Protein AF-Q6YXS6-F1 (afdb_monomer)

Radius of gyration: 49.91 Å; Cα contacts (8 Å, |Δi|>4): 66; chains: 1; bounding box: 106×53×134 Å

Foldseek 3Di:
DDDDDDDDDPDDDDDDDDDDPPPPDDPDPPPPPPPPPDDDPDPVVVVVVVVVVVVVVVVVVVVVVVVVVVVVVVVVVVVVVVVVVCVVCVVVVVVVVVVVVVVVVVVVVVVVVVVVVVVVVVVVVVVVVVVVVLVVDPVNVVVVVVVVVPDDDDDDDPPPDDDDDDDDDDDDDDDPDDFAAAPPPSPDGDDDDPQNRHHPVVVVVDQAHPVPRHGDPDTDDDDDD

Structure (mmCIF, N/CA/C/O backbone):
data_AF-Q6YXS6-F1
#
_entry.id   AF-Q6YXS6-F1
#
loop_
_atom_site.group_PDB
_atom_site.id
_atom_site.type_symbol
_atom_site.label_atom_id
_atom_site.label_alt_id
_atom_site.label_comp_id
_atom_site.label_asym_id
_atom_site.label_entity_id
_atom_site.label_seq_id
_atom_site.pdbx_PDB_ins_code
_atom_site.Cartn_x
_atom_site.Cartn_y
_atom_site.Cartn_z
_atom_site.occupancy
_atom_site.B_iso_or_equiv
_atom_site.auth_seq_id
_atom_site.auth_comp_id
_atom_site.auth_asym_id
_atom_site.auth_atom_id
_atom_site.pdbx_PDB_model_num
ATOM 1 N N . MET A 1 1 ? -6.510 -27.329 9.319 1.00 50.44 1 MET A N 1
ATOM 2 C CA . MET A 1 1 ? -6.368 -27.926 7.974 1.00 50.44 1 MET A CA 1
ATOM 3 C C . MET A 1 1 ? -7.608 -27.586 7.168 1.00 50.44 1 MET A C 1
ATOM 5 O O . MET A 1 1 ? -8.628 -28.224 7.361 1.00 50.44 1 MET A O 1
ATOM 9 N N . VAL A 1 2 ? -7.537 -26.561 6.321 1.00 44.75 2 VAL A N 1
ATOM 10 C CA . VAL A 1 2 ? -8.500 -26.337 5.235 1.00 44.75 2 VAL A CA 1
ATOM 11 C C . VAL A 1 2 ? -7.665 -25.859 4.056 1.00 44.75 2 VAL A C 1
ATOM 13 O O . VAL A 1 2 ? -7.086 -24.777 4.093 1.00 44.75 2 VAL A O 1
ATOM 16 N N . ALA A 1 3 ? -7.506 -26.739 3.073 1.00 44.03 3 ALA A N 1
ATOM 17 C CA . ALA A 1 3 ? -6.854 -26.444 1.813 1.00 44.03 3 ALA A CA 1
ATOM 18 C C . ALA A 1 3 ? -7.896 -25.818 0.883 1.00 44.03 3 ALA A C 1
ATOM 20 O O . ALA A 1 3 ? -8.901 -26.456 0.579 1.00 44.03 3 ALA A O 1
ATOM 21 N N . THR A 1 4 ? -7.660 -24.595 0.417 1.00 53.44 4 THR A N 1
ATOM 22 C CA . THR A 1 4 ? -8.370 -24.049 -0.741 1.00 53.44 4 THR A CA 1
ATOM 23 C C . THR A 1 4 ? -7.358 -23.704 -1.819 1.00 53.44 4 THR A C 1
ATOM 25 O O . THR A 1 4 ? -6.344 -23.036 -1.615 1.00 53.44 4 THR A O 1
ATOM 28 N N . THR A 1 5 ? -7.600 -24.313 -2.968 1.00 48.88 5 THR A N 1
ATOM 29 C CA . THR A 1 5 ? -6.733 -24.385 -4.129 1.00 48.88 5 THR A CA 1
ATOM 30 C C . THR A 1 5 ? -6.688 -23.065 -4.886 1.00 48.88 5 THR A C 1
ATOM 32 O O . THR A 1 5 ? -7.697 -22.420 -5.150 1.00 48.88 5 THR A O 1
ATOM 35 N N . ARG A 1 6 ? -5.462 -22.715 -5.258 1.00 41.75 6 ARG A N 1
ATOM 36 C CA . ARG A 1 6 ? -5.015 -21.598 -6.084 1.00 41.75 6 ARG A CA 1
ATOM 37 C C . ARG A 1 6 ? -5.556 -21.725 -7.516 1.00 41.75 6 ARG A C 1
ATOM 39 O O . ARG A 1 6 ? -5.041 -22.535 -8.283 1.00 41.75 6 ARG A O 1
ATOM 46 N N . GLU A 1 7 ? -6.531 -20.904 -7.902 1.00 42.44 7 GLU A N 1
ATOM 47 C CA . GLU A 1 7 ? -6.851 -20.692 -9.319 1.00 42.44 7 GLU A CA 1
ATOM 48 C C . GLU A 1 7 ? -5.702 -19.928 -9.993 1.00 42.44 7 GLU A C 1
ATOM 50 O O . GLU A 1 7 ? -5.467 -18.742 -9.752 1.00 42.44 7 GLU A O 1
ATOM 55 N N . GLN A 1 8 ? -4.942 -20.626 -10.835 1.00 45.84 8 GLN A N 1
ATOM 56 C CA . GLN A 1 8 ? -3.978 -20.002 -11.730 1.00 45.84 8 GLN A CA 1
ATOM 57 C C . GLN A 1 8 ? -4.705 -19.537 -12.993 1.00 45.84 8 GLN A C 1
ATOM 59 O O . GLN A 1 8 ? -4.984 -20.319 -13.900 1.00 45.84 8 GLN A O 1
ATOM 64 N N . GLY A 1 9 ? -4.982 -18.235 -13.060 1.00 40.31 9 GLY A N 1
ATOM 65 C CA . GLY A 1 9 ? -5.397 -17.563 -14.285 1.00 40.31 9 GLY A CA 1
ATOM 66 C C . GLY A 1 9 ? -4.328 -17.715 -15.369 1.00 40.31 9 GLY A C 1
ATOM 67 O O . GLY A 1 9 ? -3.275 -17.079 -15.331 1.00 40.31 9 GLY A O 1
ATOM 68 N N . LYS A 1 10 ? -4.622 -18.570 -16.349 1.00 49.81 10 LYS A N 1
ATOM 69 C CA . LYS A 1 10 ? -3.842 -18.828 -17.561 1.00 49.81 10 LYS A CA 1
ATOM 70 C C . LYS A 1 10 ? -3.831 -17.571 -18.443 1.00 49.81 10 LYS A C 1
ATOM 72 O O . LYS A 1 10 ? -4.672 -17.410 -19.325 1.00 49.81 10 LYS A O 1
ATOM 77 N N . ARG A 1 11 ? -2.904 -16.638 -18.188 1.00 43.94 11 ARG A N 1
ATOM 78 C CA . ARG A 1 11 ? -2.666 -15.497 -19.086 1.00 43.94 11 ARG A CA 1
ATOM 79 C C . ARG A 1 11 ? -1.967 -15.991 -20.352 1.00 43.94 11 ARG A C 1
ATOM 81 O O . ARG A 1 11 ? -0.907 -16.606 -20.303 1.00 43.94 11 ARG A O 1
ATOM 88 N N . ARG A 1 12 ? -2.636 -15.736 -21.474 1.00 51.44 12 ARG A N 1
ATOM 89 C CA . ARG A 1 12 ? -2.228 -16.032 -22.849 1.00 51.44 12 ARG A CA 1
ATOM 90 C C . ARG A 1 12 ? -0.867 -15.388 -23.162 1.00 51.44 12 ARG A C 1
ATOM 92 O O . ARG A 1 12 ? -0.682 -14.227 -22.792 1.00 51.44 12 ARG A O 1
ATOM 99 N N . PRO A 1 13 ? 0.049 -16.065 -23.873 1.00 48.25 13 PRO A N 1
ATOM 100 C CA . PRO A 1 13 ? 1.175 -15.377 -24.487 1.00 48.25 13 PRO A CA 1
ATOM 101 C C . PRO A 1 13 ? 0.643 -14.433 -25.573 1.00 48.25 13 PRO A C 1
ATOM 103 O O . PRO A 1 13 ? -0.160 -14.827 -26.421 1.00 48.25 13 PRO A O 1
ATOM 106 N N . ALA A 1 14 ? 1.049 -13.167 -25.492 1.00 47.22 14 ALA A N 1
ATOM 107 C CA . ALA A 1 14 ? 0.762 -12.151 -26.491 1.00 47.22 14 ALA A CA 1
ATOM 108 C C . ALA A 1 14 ? 1.369 -12.579 -27.835 1.00 47.22 14 ALA A C 1
ATOM 110 O O . ALA A 1 14 ? 2.569 -12.833 -27.928 1.00 47.22 14 ALA A O 1
ATOM 111 N N . GLY A 1 15 ? 0.518 -12.689 -28.856 1.00 43.09 15 GLY A N 1
ATOM 112 C CA . GLY A 1 15 ? 0.931 -12.946 -30.227 1.00 43.09 15 GLY A CA 1
ATOM 113 C C . GLY A 1 15 ? 1.721 -11.759 -30.767 1.00 43.09 15 GLY A C 1
ATOM 114 O O . GLY A 1 15 ? 1.182 -10.662 -30.900 1.00 43.09 15 GLY A O 1
ATOM 115 N N . GLY A 1 16 ? 2.997 -11.987 -31.069 1.00 56.34 16 GLY A N 1
ATOM 116 C CA . GLY A 1 16 ? 3.728 -11.151 -32.016 1.00 56.34 16 GLY A CA 1
ATOM 117 C C . GLY A 1 16 ? 3.179 -11.360 -33.435 1.00 56.34 16 GLY A C 1
ATOM 118 O O . GLY A 1 16 ? 2.575 -12.404 -33.703 1.00 56.34 16 GLY A O 1
ATOM 119 N N . PRO A 1 17 ? 3.343 -10.384 -34.344 1.00 55.12 17 PRO A N 1
ATOM 120 C CA . PRO A 1 17 ? 2.868 -10.511 -35.716 1.00 55.12 17 PRO A CA 1
ATOM 121 C C . PRO A 1 17 ? 3.571 -11.681 -36.427 1.00 55.12 17 PRO A C 1
ATOM 123 O O . PRO A 1 17 ? 4.752 -11.933 -36.167 1.00 55.12 17 PRO A O 1
ATOM 126 N N . PRO A 1 18 ? 2.872 -12.403 -37.322 1.00 50.31 18 PRO A N 1
ATOM 127 C CA . PRO A 1 18 ? 3.472 -13.492 -38.075 1.00 50.31 18 PRO A CA 1
ATOM 128 C C . PRO A 1 18 ? 4.562 -12.933 -38.993 1.00 50.31 18 PRO A C 1
ATOM 130 O O . PRO A 1 18 ? 4.314 -12.047 -39.810 1.00 50.31 18 PRO A O 1
ATOM 133 N N . ILE A 1 19 ? 5.775 -13.464 -38.857 1.00 48.50 19 ILE A N 1
ATOM 134 C CA . ILE A 1 19 ? 6.835 -13.284 -39.848 1.00 48.50 19 ILE A CA 1
ATOM 135 C C . ILE A 1 19 ? 6.319 -13.935 -41.140 1.00 48.50 19 ILE A C 1
ATOM 137 O O . ILE A 1 19 ? 5.957 -15.115 -41.096 1.00 48.50 19 ILE A O 1
ATOM 141 N N . PRO A 1 20 ? 6.239 -13.220 -42.275 1.00 46.16 20 PRO A N 1
ATOM 142 C CA . PRO A 1 20 ? 5.818 -13.833 -43.521 1.00 46.16 20 PRO A CA 1
ATOM 143 C C . PRO A 1 20 ? 6.873 -14.860 -43.939 1.00 46.16 20 PRO A C 1
ATOM 145 O O . PRO A 1 20 ? 7.973 -14.511 -44.365 1.00 46.16 20 PRO A O 1
ATOM 148 N N . THR A 1 21 ? 6.535 -16.143 -43.826 1.00 49.91 21 THR A N 1
ATOM 149 C CA . THR A 1 21 ? 7.220 -17.211 -44.552 1.00 49.91 21 THR A CA 1
ATOM 150 C C . THR A 1 21 ? 6.899 -17.022 -46.028 1.00 49.91 21 THR A C 1
ATOM 152 O O . THR A 1 21 ? 5.898 -17.530 -46.537 1.00 49.91 21 THR A O 1
ATOM 155 N N . ALA A 1 22 ? 7.723 -16.226 -46.704 1.00 43.00 22 ALA A N 1
ATOM 156 C CA . ALA A 1 22 ? 7.718 -16.127 -48.148 1.00 43.00 22 ALA A CA 1
ATOM 157 C C . ALA A 1 22 ? 8.224 -17.457 -48.717 1.00 43.00 22 ALA A C 1
ATOM 159 O O . ALA A 1 22 ? 9.420 -17.676 -48.889 1.00 43.00 22 ALA A O 1
ATOM 160 N N . ASN A 1 23 ? 7.279 -18.344 -49.023 1.00 50.59 23 ASN A N 1
ATOM 161 C CA . ASN A 1 23 ? 7.442 -19.322 -50.086 1.00 50.59 23 ASN A CA 1
ATOM 162 C C . ASN A 1 23 ? 7.552 -18.560 -51.419 1.00 50.59 23 ASN A C 1
ATOM 164 O O . ASN A 1 23 ? 6.581 -18.413 -52.156 1.00 50.59 23 ASN A O 1
ATOM 168 N N . ALA A 1 24 ? 8.751 -18.072 -51.730 1.00 44.09 24 ALA A N 1
ATOM 169 C CA . ALA A 1 24 ? 9.217 -17.995 -53.108 1.00 44.09 24 ALA A CA 1
ATOM 170 C C . ALA A 1 24 ? 9.879 -19.356 -53.376 1.00 44.09 24 ALA A C 1
ATOM 172 O O . ALA A 1 24 ? 11.008 -19.611 -52.981 1.00 44.09 24 ALA A O 1
ATOM 173 N N . SER A 1 25 ? 9.103 -20.361 -53.773 1.00 44.03 25 SER A N 1
ATOM 174 C CA . SER A 1 25 ? 8.969 -20.674 -55.197 1.00 44.03 25 SER A CA 1
ATOM 175 C C . SER A 1 25 ? 10.336 -20.671 -55.887 1.00 44.03 25 SER A C 1
ATOM 177 O O . SER A 1 25 ? 10.742 -19.682 -56.483 1.00 44.03 25 SER A O 1
ATOM 179 N N . LEU A 1 26 ? 11.046 -21.793 -55.731 1.00 49.53 26 LEU A N 1
ATOM 180 C CA . LEU A 1 26 ? 11.543 -22.589 -56.854 1.00 49.53 26 LEU A CA 1
ATOM 181 C C . LEU A 1 26 ? 11.977 -21.764 -58.072 1.00 49.53 26 LEU A C 1
ATOM 183 O O . LEU A 1 26 ? 11.195 -21.644 -58.998 1.00 49.53 26 LEU A O 1
ATOM 187 N N . PHE A 1 27 ? 13.198 -21.234 -58.075 1.00 39.41 27 PHE A N 1
ATOM 188 C CA . PHE A 1 27 ? 14.028 -21.029 -59.274 1.00 39.41 27 PHE A CA 1
ATOM 189 C C . PHE A 1 27 ? 15.424 -20.568 -58.833 1.00 39.41 27 PHE A C 1
ATOM 191 O O . PHE A 1 27 ? 15.843 -19.445 -59.066 1.00 39.41 27 PHE A O 1
ATOM 198 N N . PHE A 1 28 ? 16.160 -21.454 -58.172 1.00 35.19 28 PHE A N 1
ATOM 199 C CA . PHE A 1 28 ? 17.604 -21.510 -58.366 1.00 35.19 28 PHE A CA 1
ATOM 200 C C . PHE A 1 28 ? 17.910 -22.972 -58.615 1.00 35.19 28 PHE A C 1
ATOM 202 O O . PHE A 1 28 ? 17.828 -23.821 -57.728 1.00 35.19 28 PHE A O 1
ATOM 209 N N . THR A 1 29 ? 18.090 -23.269 -59.895 1.00 39.81 29 THR A N 1
ATOM 210 C CA . THR A 1 29 ? 18.564 -24.554 -60.368 1.00 39.81 29 THR A CA 1
ATOM 211 C C . THR A 1 29 ? 19.803 -24.925 -59.579 1.00 39.81 29 THR A C 1
ATOM 213 O O . THR A 1 29 ? 20.751 -24.154 -59.466 1.00 39.81 29 THR A O 1
ATOM 216 N N . TYR A 1 30 ? 19.718 -26.118 -59.021 1.00 42.03 30 TYR A N 1
ATOM 217 C CA . TYR A 1 30 ? 20.770 -26.912 -58.433 1.00 42.03 30 TYR A CA 1
ATOM 218 C C . TYR A 1 30 ? 22.015 -26.934 -59.343 1.00 42.03 30 TYR A C 1
ATOM 220 O O . TYR A 1 30 ? 22.141 -27.799 -60.200 1.00 42.03 30 TYR A O 1
ATOM 228 N N . ASP A 1 31 ? 22.904 -25.958 -59.166 1.00 41.97 31 ASP A N 1
ATOM 229 C CA . ASP A 1 31 ? 24.287 -25.963 -59.668 1.00 41.97 31 ASP A CA 1
ATOM 230 C C . ASP A 1 31 ? 25.235 -25.367 -58.610 1.00 41.97 31 ASP A C 1
ATOM 232 O O . ASP A 1 31 ? 26.128 -24.570 -58.877 1.00 41.97 31 ASP A O 1
ATOM 236 N N . GLU A 1 32 ? 24.974 -25.695 -57.342 1.00 47.84 32 GLU A N 1
ATOM 237 C CA . GLU A 1 32 ? 25.719 -25.153 -56.196 1.00 47.84 32 GLU A CA 1
ATOM 238 C C . GLU A 1 32 ? 25.989 -26.222 -55.121 1.00 47.84 32 GLU A C 1
ATOM 240 O O . GLU A 1 32 ? 26.277 -25.922 -53.966 1.00 47.84 32 GLU A O 1
ATOM 245 N N . ALA A 1 33 ? 25.913 -27.506 -55.493 1.00 47.00 33 ALA A N 1
ATOM 246 C CA . ALA A 1 33 ? 26.235 -28.626 -54.602 1.00 47.00 33 ALA A CA 1
ATOM 247 C C . ALA A 1 33 ? 27.689 -29.128 -54.744 1.00 47.00 33 ALA A C 1
ATOM 249 O O . ALA A 1 33 ? 28.150 -29.908 -53.914 1.00 47.00 33 ALA A O 1
ATOM 250 N N . THR A 1 34 ? 28.447 -28.666 -55.744 1.00 47.41 34 THR A N 1
ATOM 251 C CA . THR A 1 34 ? 29.830 -29.115 -56.022 1.00 47.41 34 THR A CA 1
ATOM 252 C C . THR A 1 34 ? 30.924 -28.141 -55.572 1.00 47.41 34 THR A C 1
ATOM 254 O O . THR A 1 34 ? 32.089 -28.528 -55.528 1.00 47.41 34 THR A O 1
ATOM 257 N N . HIS A 1 35 ? 30.588 -26.916 -55.155 1.00 48.75 35 HIS A N 1
ATOM 258 C CA . HIS A 1 35 ? 31.581 -25.911 -54.733 1.00 48.75 35 HIS A CA 1
ATOM 259 C C . HIS A 1 35 ? 31.838 -25.832 -53.219 1.00 48.75 35 HIS A C 1
ATOM 261 O O . HIS A 1 35 ? 32.730 -25.102 -52.789 1.00 48.75 35 HIS A O 1
ATOM 267 N N . LEU A 1 36 ? 31.138 -26.618 -52.394 1.00 50.81 36 LEU A N 1
ATOM 268 C CA . LEU A 1 36 ? 31.348 -26.637 -50.937 1.00 50.81 36 LEU A CA 1
ATOM 269 C C . LEU A 1 36 ? 32.530 -27.513 -50.470 1.00 50.81 36 LEU A C 1
ATOM 271 O O . LEU A 1 36 ? 32.780 -27.592 -49.270 1.00 50.81 36 LEU A O 1
ATOM 275 N N . LEU A 1 37 ? 33.287 -28.133 -51.385 1.00 51.28 37 LEU A N 1
ATOM 276 C CA . LEU A 1 37 ? 34.461 -28.959 -51.049 1.00 51.28 37 LEU A CA 1
ATOM 277 C C . LEU A 1 37 ? 35.763 -28.577 -51.773 1.00 51.28 37 LEU A C 1
ATOM 279 O O . LEU A 1 37 ? 36.793 -29.194 -51.510 1.00 51.28 37 LEU A O 1
ATOM 283 N N . THR A 1 38 ? 35.774 -27.550 -52.630 1.00 54.41 38 THR A N 1
ATOM 284 C CA . THR A 1 38 ? 37.014 -27.086 -53.281 1.00 54.41 38 THR A CA 1
ATOM 285 C C . THR A 1 38 ? 37.442 -25.727 -52.723 1.00 54.41 38 THR A C 1
ATOM 287 O O . THR A 1 38 ? 36.702 -24.755 -52.901 1.00 54.41 38 THR A O 1
ATOM 290 N N . PRO A 1 39 ? 38.611 -25.616 -52.058 1.00 61.09 39 PRO A N 1
ATOM 291 C CA . PRO A 1 39 ? 39.090 -24.337 -51.549 1.00 61.09 39 PRO A CA 1
ATOM 292 C C . PRO A 1 39 ? 39.289 -23.340 -52.705 1.00 61.09 39 PRO A C 1
ATOM 294 O O . PRO A 1 39 ? 39.700 -23.750 -53.794 1.00 61.09 39 PRO A O 1
ATOM 297 N N . PRO A 1 40 ? 39.010 -22.039 -52.498 1.00 61.72 40 PRO A N 1
ATOM 298 C CA . PRO A 1 40 ? 39.191 -21.021 -53.527 1.00 61.72 40 PRO A CA 1
ATOM 299 C C . PRO A 1 40 ? 40.644 -21.023 -54.012 1.00 61.72 40 PRO A C 1
ATOM 301 O O . PRO A 1 40 ? 41.566 -20.740 -53.252 1.00 61.72 40 PRO A O 1
ATOM 304 N N . THR A 1 41 ? 40.850 -21.356 -55.285 1.00 63.62 41 THR A N 1
ATOM 305 C CA . THR A 1 41 ? 42.185 -21.539 -55.876 1.00 63.62 41 THR A CA 1
ATOM 306 C C . THR A 1 41 ? 42.865 -20.221 -56.251 1.00 63.62 41 THR A C 1
ATOM 308 O O . THR A 1 41 ? 44.067 -20.204 -56.503 1.00 63.62 41 THR A O 1
ATOM 311 N N . SER A 1 42 ? 42.130 -19.101 -56.258 1.00 75.44 42 SER A N 1
ATOM 312 C CA . SER A 1 42 ? 42.678 -17.769 -56.527 1.00 75.44 42 SER A CA 1
ATOM 313 C C . SER A 1 42 ? 42.787 -16.933 -55.249 1.00 75.44 42 SER A C 1
ATOM 315 O O . SER A 1 42 ? 41.864 -16.861 -54.433 1.00 75.44 42 SER A O 1
ATOM 317 N N . SER A 1 43 ? 43.920 -16.239 -55.106 1.00 77.12 43 SER A N 1
ATOM 318 C CA . SER A 1 43 ? 44.196 -15.320 -53.992 1.00 77.12 43 SER A CA 1
ATOM 319 C C . SER A 1 43 ? 43.068 -14.291 -53.804 1.00 77.12 43 SER A C 1
ATOM 321 O O . SER A 1 43 ? 42.654 -14.010 -52.684 1.00 77.12 43 SER A O 1
ATOM 323 N N . ILE A 1 44 ? 42.477 -13.799 -54.897 1.00 80.81 44 ILE A N 1
ATOM 324 C CA . ILE A 1 44 ? 41.394 -12.802 -54.872 1.00 80.81 44 ILE A CA 1
ATOM 325 C C . ILE A 1 44 ? 40.130 -13.344 -54.183 1.00 80.81 44 ILE A C 1
ATOM 327 O O . ILE A 1 44 ? 39.515 -12.631 -53.387 1.00 80.81 44 ILE A O 1
ATOM 331 N N . CYS A 1 45 ? 39.751 -14.599 -54.444 1.00 78.69 45 CYS A N 1
ATOM 332 C CA . CYS A 1 45 ? 38.590 -15.220 -53.803 1.00 78.69 45 CYS A CA 1
ATOM 333 C C . CYS A 1 45 ? 38.828 -15.441 -52.302 1.00 78.69 45 CYS A C 1
ATOM 335 O O . CYS A 1 45 ? 37.936 -15.178 -51.497 1.00 78.69 45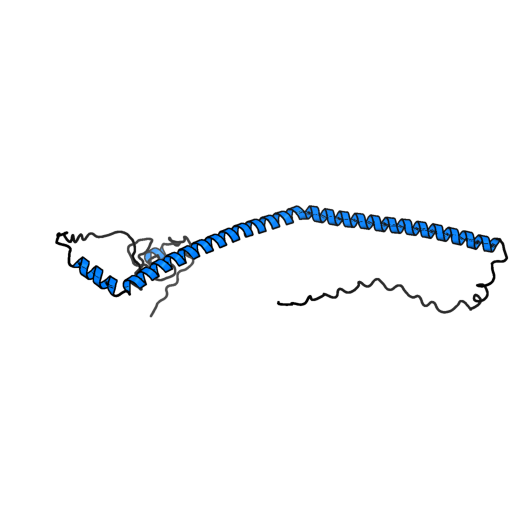 CYS A O 1
ATOM 337 N N . VAL A 1 46 ? 40.045 -15.844 -51.917 1.00 83.19 46 VAL A N 1
ATOM 338 C CA . VAL A 1 46 ? 40.444 -15.979 -50.505 1.00 83.19 46 VAL A CA 1
ATOM 339 C C . VAL A 1 46 ? 40.342 -14.631 -49.787 1.00 83.19 46 VAL A C 1
ATOM 341 O O . VAL A 1 46 ? 39.705 -14.537 -48.737 1.00 83.19 46 VAL A O 1
ATOM 344 N N . TRP A 1 47 ? 40.909 -13.568 -50.365 1.00 87.56 47 TRP A N 1
ATOM 345 C CA . TRP A 1 47 ? 40.860 -12.231 -49.773 1.00 87.56 47 TRP A CA 1
ATOM 346 C C . TRP A 1 47 ? 39.430 -11.714 -49.635 1.00 87.56 47 TRP A C 1
ATOM 348 O O . TRP A 1 47 ? 39.085 -11.199 -48.575 1.00 87.56 47 TRP A O 1
ATOM 358 N N . ARG A 1 48 ? 38.571 -11.899 -50.645 1.00 87.44 48 ARG A N 1
ATOM 359 C CA . ARG A 1 48 ? 37.161 -11.484 -50.571 1.00 87.44 48 ARG A CA 1
ATOM 360 C C . ARG A 1 48 ? 36.435 -12.137 -49.394 1.00 87.44 48 ARG A C 1
ATOM 362 O O . ARG A 1 48 ? 35.846 -11.423 -48.591 1.00 87.44 48 ARG A O 1
ATOM 369 N N . VAL A 1 49 ? 36.565 -13.455 -49.225 1.0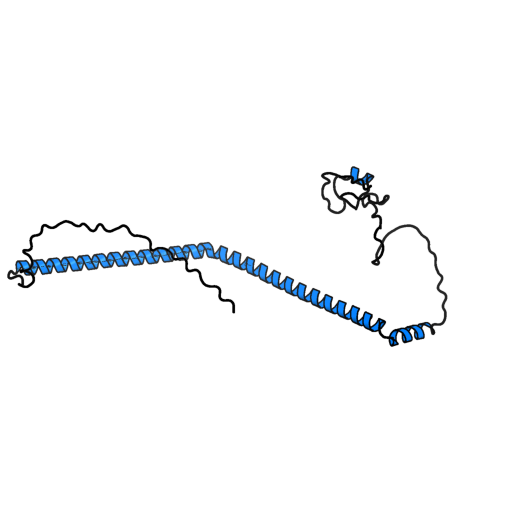0 87.06 49 VAL A N 1
ATOM 370 C CA . VAL A 1 49 ? 35.949 -14.184 -48.100 1.00 87.06 49 VAL A CA 1
ATOM 371 C C . VAL A 1 49 ? 36.476 -13.690 -46.748 1.00 87.06 49 VAL A C 1
ATOM 373 O O . VAL A 1 49 ? 35.703 -13.526 -45.804 1.00 87.06 49 VAL A O 1
ATOM 376 N N . VAL A 1 50 ? 37.777 -13.406 -46.637 1.00 88.31 50 VAL A N 1
ATOM 377 C CA . VAL A 1 50 ? 38.383 -12.884 -45.399 1.00 88.31 50 VAL A CA 1
ATOM 378 C C . VAL A 1 50 ? 37.900 -11.464 -45.085 1.00 88.31 50 VAL A C 1
ATOM 380 O O . VAL A 1 50 ? 37.561 -11.178 -43.934 1.00 88.31 50 VAL A O 1
ATOM 383 N N . PHE A 1 51 ? 37.836 -10.579 -46.082 1.00 90.12 51 PHE A N 1
ATOM 384 C CA . PHE A 1 51 ? 37.340 -9.212 -45.911 1.00 90.12 51 PHE A CA 1
ATOM 385 C C . PHE A 1 51 ? 35.845 -9.183 -45.585 1.00 90.12 51 PHE A C 1
ATOM 387 O O . PHE A 1 51 ? 35.456 -8.482 -44.650 1.00 90.12 51 PHE A O 1
ATOM 394 N N . ASP A 1 52 ? 35.027 -9.979 -46.276 1.00 92.38 52 ASP A N 1
ATOM 395 C CA . ASP A 1 52 ? 33.595 -10.093 -45.994 1.00 92.38 52 ASP A CA 1
ATOM 396 C C . ASP A 1 52 ? 33.359 -10.655 -44.588 1.00 92.38 52 ASP A C 1
ATOM 398 O O . ASP A 1 52 ? 32.596 -10.076 -43.815 1.00 92.38 52 ASP A O 1
ATOM 402 N N . ARG A 1 53 ? 34.093 -11.702 -44.182 1.00 92.31 53 ARG A N 1
ATOM 403 C CA . ARG A 1 53 ? 34.009 -12.248 -42.819 1.00 92.31 53 ARG A CA 1
ATOM 404 C C . ARG A 1 53 ? 34.432 -11.229 -41.763 1.00 92.31 53 ARG A C 1
ATOM 406 O O . ARG A 1 53 ? 33.783 -11.127 -40.724 1.00 92.31 53 ARG A O 1
ATOM 413 N N . ARG A 1 54 ? 35.493 -10.456 -42.014 1.00 92.50 54 ARG A N 1
ATOM 414 C CA . ARG A 1 54 ? 35.945 -9.398 -41.098 1.00 92.50 54 ARG A CA 1
ATOM 415 C C . ARG A 1 54 ? 34.917 -8.271 -40.989 1.00 92.50 54 ARG A C 1
ATOM 417 O O . ARG A 1 54 ? 34.667 -7.819 -39.877 1.00 92.50 54 ARG A O 1
ATOM 424 N N . ARG A 1 55 ? 34.298 -7.856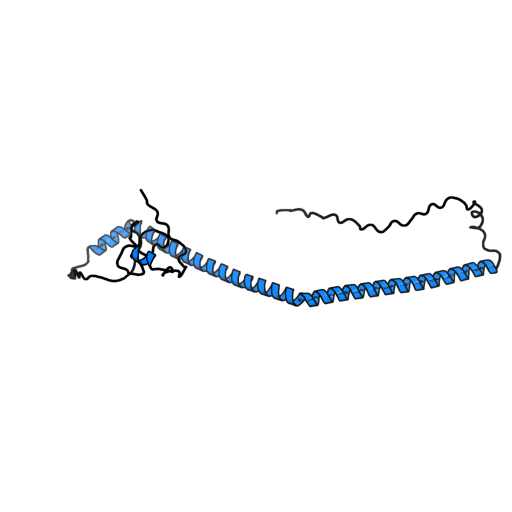 -42.100 1.00 94.44 55 ARG A N 1
ATOM 425 C CA . ARG A 1 55 ? 33.217 -6.858 -42.109 1.00 94.44 55 ARG A CA 1
ATOM 426 C C . ARG A 1 55 ? 32.008 -7.355 -41.314 1.00 94.44 55 ARG A C 1
ATOM 428 O O . ARG A 1 55 ? 31.611 -6.688 -40.368 1.00 94.44 55 ARG A O 1
ATOM 435 N N . CYS A 1 56 ? 31.521 -8.567 -41.591 1.00 94.06 56 CYS A N 1
ATOM 436 C CA . CYS A 1 56 ? 30.398 -9.158 -40.857 1.00 94.06 56 CYS A CA 1
ATOM 437 C C . CYS A 1 56 ? 30.668 -9.284 -39.350 1.00 94.06 56 CYS A C 1
ATOM 439 O O . CYS A 1 56 ? 29.766 -9.057 -38.548 1.00 94.06 56 CYS A O 1
ATOM 441 N N . LEU A 1 57 ? 31.898 -9.624 -38.945 1.00 95.44 57 LEU A N 1
ATOM 442 C CA . LEU A 1 57 ? 32.273 -9.669 -37.529 1.00 95.44 57 LEU A CA 1
ATOM 443 C C . LEU A 1 57 ? 32.221 -8.283 -36.877 1.00 95.44 57 LEU A C 1
ATOM 445 O O . LEU A 1 57 ? 31.726 -8.155 -35.759 1.00 95.44 57 LEU A O 1
ATOM 449 N N . VAL A 1 58 ? 32.713 -7.249 -37.561 1.00 95.75 58 VAL A N 1
ATOM 450 C CA . VAL A 1 58 ? 32.658 -5.871 -37.055 1.00 95.75 58 VAL A CA 1
ATOM 451 C C . VAL A 1 58 ? 31.208 -5.404 -36.927 1.00 95.75 58 VAL A C 1
ATOM 453 O O . VAL A 1 58 ? 30.838 -4.891 -35.870 1.00 95.75 58 VAL A O 1
ATOM 456 N N . ASP A 1 59 ? 30.378 -5.657 -37.939 1.00 96.12 59 ASP A N 1
ATOM 457 C CA . ASP A 1 59 ? 28.958 -5.293 -37.933 1.00 96.12 59 ASP A CA 1
ATOM 458 C C . ASP A 1 59 ? 28.200 -6.027 -36.815 1.00 96.12 59 ASP A C 1
ATOM 460 O O . ASP A 1 59 ? 27.424 -5.418 -36.078 1.00 96.12 59 ASP A O 1
ATOM 464 N N . ALA A 1 60 ? 28.475 -7.322 -36.613 1.00 96.81 60 ALA A N 1
ATOM 465 C CA . ALA A 1 60 ? 27.878 -8.111 -35.537 1.00 96.81 60 ALA A CA 1
ATOM 466 C C . ALA A 1 60 ? 28.261 -7.576 -34.148 1.00 96.81 60 ALA A C 1
ATOM 468 O O . ALA A 1 60 ? 27.395 -7.426 -33.285 1.00 96.81 60 ALA A O 1
ATOM 469 N N . VAL A 1 61 ? 29.535 -7.231 -33.933 1.00 97.44 61 VAL A N 1
ATOM 470 C CA . VAL A 1 61 ? 30.010 -6.658 -32.662 1.00 97.44 61 VAL A CA 1
ATOM 471 C C . VAL A 1 61 ? 29.401 -5.278 -32.409 1.00 97.44 61 VAL A C 1
ATOM 473 O O . VAL A 1 61 ? 29.020 -4.970 -31.279 1.00 97.44 61 VAL A O 1
ATOM 476 N N . GLN A 1 62 ? 29.288 -4.437 -33.439 1.00 97.38 62 GLN A N 1
ATOM 477 C CA . GLN A 1 62 ? 28.634 -3.132 -33.319 1.00 97.38 62 GLN A CA 1
ATOM 478 C C . GLN A 1 62 ? 27.143 -3.283 -33.002 1.00 97.38 62 GLN A C 1
ATOM 480 O O . GLN A 1 62 ? 26.637 -2.603 -32.108 1.00 97.38 62 GLN A O 1
ATOM 485 N N . ALA A 1 63 ? 26.455 -4.212 -33.667 1.00 97.38 63 ALA A N 1
ATOM 486 C CA . ALA A 1 63 ? 25.048 -4.493 -33.418 1.00 97.38 63 ALA A CA 1
ATOM 487 C C . ALA A 1 63 ? 24.804 -5.027 -31.996 1.00 97.38 63 ALA A C 1
ATOM 489 O O . ALA A 1 63 ? 23.878 -4.564 -31.333 1.00 97.38 63 ALA A O 1
ATOM 490 N N . GLU A 1 64 ? 25.653 -5.931 -31.492 1.00 98.25 64 GLU A N 1
ATOM 491 C CA . GLU A 1 64 ? 25.581 -6.402 -30.099 1.00 98.25 64 GLU A CA 1
ATOM 492 C C . GLU A 1 64 ? 25.827 -5.276 -29.091 1.00 98.25 64 GLU A C 1
ATOM 494 O O . GLU A 1 64 ? 25.097 -5.148 -28.110 1.00 98.25 64 GLU A O 1
ATOM 499 N N . ARG A 1 65 ? 26.808 -4.400 -29.342 1.00 98.38 65 ARG A N 1
ATOM 500 C CA . ARG A 1 65 ? 27.061 -3.236 -28.476 1.00 98.38 65 ARG A CA 1
ATOM 501 C C . ARG A 1 65 ? 25.859 -2.297 -28.410 1.00 98.38 65 ARG A C 1
ATOM 503 O O . ARG A 1 65 ? 25.509 -1.839 -27.323 1.00 98.38 65 ARG A O 1
ATOM 510 N N . MET A 1 66 ? 25.223 -2.024 -29.550 1.00 98.31 66 MET A N 1
ATOM 511 C CA . MET A 1 66 ? 24.014 -1.198 -29.598 1.00 98.31 66 MET A CA 1
ATOM 512 C C . MET A 1 66 ? 22.849 -1.870 -28.866 1.00 98.31 66 MET A C 1
ATOM 514 O O . MET A 1 66 ? 22.197 -1.217 -28.052 1.00 98.31 66 MET A O 1
ATOM 518 N N . ARG A 1 67 ? 22.625 -3.175 -29.082 1.00 98.38 67 ARG A N 1
ATOM 519 C CA . ARG A 1 67 ? 21.598 -3.949 -28.363 1.00 98.38 67 ARG A CA 1
ATOM 520 C C . ARG A 1 67 ? 21.802 -3.906 -26.851 1.00 98.38 67 ARG A C 1
ATOM 522 O O . ARG A 1 67 ? 20.903 -3.477 -26.134 1.00 98.38 67 ARG A O 1
ATOM 529 N N . ALA A 1 68 ? 22.996 -4.256 -26.376 1.00 98.38 68 ALA A N 1
ATOM 530 C CA . ALA A 1 68 ? 23.320 -4.248 -24.952 1.00 98.38 68 ALA A CA 1
ATOM 531 C C . ALA A 1 68 ? 23.147 -2.852 -24.327 1.00 98.38 68 ALA A C 1
ATOM 533 O O . ALA A 1 68 ? 22.645 -2.724 -23.208 1.00 98.38 68 ALA A O 1
ATOM 534 N N . GLY A 1 69 ? 23.518 -1.794 -25.060 1.00 98.50 69 GLY A N 1
ATOM 535 C CA . GLY A 1 69 ? 23.309 -0.409 -24.641 1.00 98.50 69 GLY A CA 1
ATOM 536 C C . GLY A 1 69 ? 21.829 -0.049 -24.476 1.00 98.50 69 GLY A C 1
ATOM 537 O O . GLY A 1 69 ? 21.457 0.549 -23.465 1.00 98.50 69 GLY A O 1
ATOM 538 N N . LEU A 1 70 ? 20.979 -0.450 -25.427 1.00 98.50 70 LEU A N 1
ATOM 539 C CA . LEU A 1 70 ? 19.533 -0.217 -25.366 1.00 98.50 70 LEU A CA 1
ATOM 540 C C . LEU A 1 70 ? 18.874 -0.990 -24.221 1.00 98.50 70 LEU A C 1
ATOM 542 O O . LEU A 1 70 ? 18.091 -0.412 -23.470 1.00 98.50 70 LEU A O 1
ATOM 546 N N . GLU A 1 71 ? 19.222 -2.262 -24.037 1.00 98.56 71 GLU A N 1
ATOM 547 C CA . GLU A 1 71 ? 18.697 -3.081 -22.938 1.00 98.56 71 GLU A CA 1
ATOM 548 C C . GLU A 1 71 ? 19.076 -2.512 -21.569 1.00 98.56 71 GLU A C 1
ATOM 550 O O . GLU A 1 71 ? 18.280 -2.500 -20.629 1.00 98.56 71 GLU A O 1
ATOM 555 N N . GLU A 1 72 ? 20.308 -2.033 -21.424 1.00 98.56 72 GLU A N 1
ATOM 556 C CA . GLU A 1 72 ? 20.761 -1.405 -20.190 1.00 98.56 72 GLU A CA 1
ATOM 557 C C . GLU A 1 72 ? 20.076 -0.047 -19.950 1.00 98.56 72 GLU A C 1
ATOM 559 O O . GLU A 1 72 ? 19.649 0.237 -18.828 1.00 98.56 72 GLU A O 1
ATOM 564 N N . ALA A 1 73 ? 19.877 0.767 -20.991 1.00 98.44 73 ALA A N 1
ATOM 565 C CA . ALA A 1 73 ? 19.100 2.003 -20.889 1.00 98.44 73 ALA A CA 1
ATOM 566 C C . ALA A 1 73 ? 17.637 1.729 -20.494 1.00 98.44 73 ALA A C 1
ATOM 568 O O . ALA A 1 73 ? 17.108 2.378 -19.588 1.00 98.44 73 ALA A O 1
ATOM 569 N N . GLN A 1 74 ? 17.006 0.720 -21.099 1.00 98.56 74 GLN A N 1
ATOM 570 C CA . GLN A 1 74 ? 15.652 0.289 -20.757 1.00 98.56 74 GLN A CA 1
ATOM 571 C C . GLN A 1 74 ? 15.571 -0.185 -19.302 1.00 98.56 74 GLN A C 1
ATOM 573 O O . GLN A 1 74 ? 14.678 0.238 -18.566 1.00 98.56 74 GLN A O 1
ATOM 578 N N . ARG A 1 75 ? 16.528 -1.007 -18.845 1.00 98.75 75 ARG A N 1
ATOM 579 C CA . ARG A 1 75 ? 16.601 -1.460 -17.445 1.00 98.75 75 ARG A CA 1
ATOM 580 C C . ARG A 1 75 ? 16.705 -0.288 -16.475 1.00 98.75 75 ARG A C 1
ATOM 582 O O . ARG A 1 75 ? 16.003 -0.278 -15.463 1.00 98.75 75 ARG A O 1
ATOM 589 N N . ARG A 1 76 ? 17.534 0.714 -16.777 1.00 98.75 76 ARG A N 1
ATOM 590 C CA . ARG A 1 76 ? 17.650 1.931 -15.954 1.00 98.75 76 ARG A CA 1
ATOM 591 C C . ARG A 1 76 ? 16.352 2.722 -15.926 1.00 98.75 76 ARG A C 1
ATOM 593 O O . ARG A 1 76 ? 15.928 3.124 -14.846 1.00 98.75 76 ARG A O 1
ATOM 600 N N . HIS A 1 77 ? 15.704 2.895 -17.075 1.00 98.62 77 HIS A N 1
ATOM 601 C CA . HIS A 1 77 ? 14.446 3.627 -17.158 1.00 98.62 77 HIS A CA 1
ATOM 602 C C . HIS A 1 77 ? 13.336 2.944 -16.350 1.00 98.62 77 HIS A C 1
ATOM 604 O O . HIS A 1 77 ? 12.685 3.590 -15.535 1.00 98.62 77 HIS A O 1
ATOM 610 N N . VAL A 1 78 ? 13.181 1.622 -16.484 1.00 98.62 78 VAL A N 1
ATOM 611 C CA . VAL A 1 78 ? 12.200 0.848 -15.707 1.00 98.62 78 VAL A CA 1
ATOM 612 C C . VAL A 1 78 ? 12.477 0.951 -14.207 1.00 98.62 78 VAL A C 1
ATOM 614 O O . VAL A 1 78 ? 11.557 1.220 -13.438 1.00 98.62 78 VAL A O 1
ATOM 617 N N . ARG A 1 79 ? 13.736 0.801 -13.770 1.00 98.81 79 ARG A N 1
ATOM 618 C CA . ARG A 1 79 ? 14.100 0.961 -12.349 1.00 98.81 79 ARG A CA 1
ATOM 619 C C . ARG A 1 79 ? 13.785 2.365 -11.833 1.00 98.81 79 ARG A C 1
ATOM 621 O O . ARG A 1 79 ? 13.238 2.491 -10.742 1.00 98.81 79 ARG A O 1
ATOM 628 N N . ALA A 1 80 ? 14.096 3.400 -12.611 1.00 98.69 80 ALA A N 1
ATOM 629 C CA . ALA A 1 80 ? 13.814 4.783 -12.245 1.00 98.69 80 ALA A CA 1
ATOM 630 C C . ALA A 1 80 ? 12.305 5.052 -12.139 1.00 98.69 80 ALA A C 1
ATOM 632 O O . ALA A 1 80 ? 11.871 5.661 -11.165 1.00 98.69 80 ALA A O 1
ATOM 633 N N . LEU A 1 81 ? 11.498 4.550 -13.081 1.00 98.75 81 LEU A N 1
ATOM 634 C CA . LEU A 1 81 ? 10.038 4.665 -13.030 1.00 98.75 81 LEU A CA 1
ATOM 635 C C . LEU A 1 81 ? 9.455 3.963 -11.800 1.00 98.75 81 LEU A C 1
ATOM 637 O O . LEU A 1 81 ? 8.640 4.548 -11.090 1.00 98.75 81 LEU A O 1
ATOM 641 N N . VAL A 1 82 ? 9.894 2.734 -11.513 1.00 98.69 82 VAL A N 1
ATOM 642 C CA . VAL A 1 82 ? 9.446 1.990 -10.326 1.00 98.69 82 VAL A CA 1
ATOM 643 C C . VAL A 1 82 ? 9.819 2.738 -9.046 1.00 98.69 82 VAL A C 1
ATOM 645 O O . VAL A 1 82 ? 8.972 2.903 -8.170 1.00 98.69 82 VAL A O 1
ATOM 648 N N . ALA A 1 83 ? 11.052 3.242 -8.950 1.00 98.62 83 ALA A N 1
ATOM 649 C CA . ALA A 1 83 ? 11.493 4.033 -7.805 1.00 98.62 83 ALA A CA 1
ATOM 650 C C . ALA A 1 83 ? 10.680 5.329 -7.657 1.00 98.62 83 ALA A C 1
ATOM 652 O O . ALA A 1 83 ? 10.242 5.652 -6.556 1.00 98.62 83 ALA A O 1
ATOM 653 N N . ALA A 1 84 ? 10.414 6.042 -8.754 1.00 98.62 84 ALA A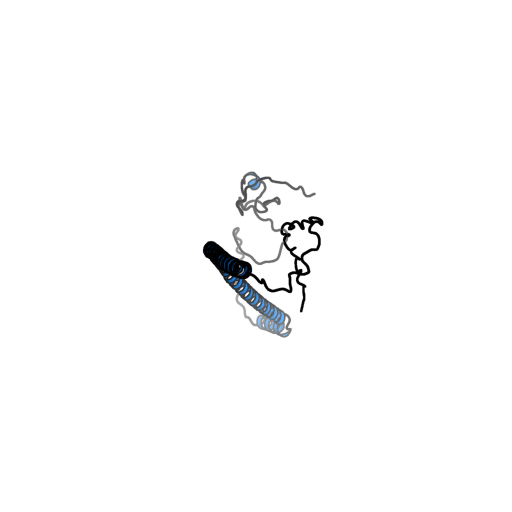 N 1
ATOM 654 C CA . ALA A 1 84 ? 9.611 7.261 -8.741 1.00 98.62 84 ALA A CA 1
ATOM 655 C C . ALA A 1 84 ? 8.174 6.996 -8.266 1.00 98.62 84 ALA A C 1
ATOM 657 O O . ALA A 1 84 ? 7.673 7.717 -7.405 1.00 98.62 84 ALA A O 1
ATOM 658 N N . VAL A 1 85 ? 7.528 5.933 -8.760 1.00 98.56 85 VAL A N 1
ATOM 659 C CA . VAL A 1 85 ? 6.181 5.531 -8.321 1.00 98.56 85 VAL A CA 1
ATOM 660 C C . VAL A 1 85 ? 6.178 5.114 -6.847 1.00 98.56 85 VAL A C 1
ATOM 662 O O . VAL A 1 85 ? 5.281 5.516 -6.102 1.00 98.56 85 VAL A O 1
ATOM 665 N N . ALA A 1 86 ? 7.182 4.355 -6.397 1.00 98.19 86 ALA A N 1
ATOM 666 C CA . ALA A 1 86 ? 7.326 3.976 -4.992 1.00 98.19 86 ALA A CA 1
ATOM 667 C C . ALA A 1 86 ? 7.475 5.212 -4.090 1.00 98.19 86 ALA A C 1
ATOM 669 O O . ALA A 1 86 ? 6.724 5.365 -3.129 1.00 98.19 86 ALA A O 1
ATOM 670 N N . CYS A 1 87 ? 8.366 6.145 -4.436 1.00 98.06 87 CYS A N 1
ATOM 671 C CA . CYS A 1 87 ? 8.545 7.398 -3.700 1.00 98.06 87 CYS A CA 1
ATOM 672 C C . CYS A 1 87 ? 7.265 8.247 -3.682 1.00 98.06 87 CYS A C 1
ATOM 674 O O . CYS A 1 87 ? 6.873 8.737 -2.623 1.00 98.06 87 CYS A O 1
ATOM 676 N N . ALA A 1 88 ? 6.580 8.380 -4.822 1.00 98.19 88 ALA A N 1
ATOM 677 C CA . ALA A 1 88 ? 5.348 9.161 -4.934 1.00 98.19 88 ALA A CA 1
ATOM 678 C C . ALA A 1 88 ? 4.190 8.577 -4.103 1.00 98.19 88 ALA A C 1
ATOM 680 O O . ALA A 1 88 ? 3.334 9.312 -3.611 1.00 98.19 88 ALA A O 1
ATOM 681 N N . THR A 1 89 ? 4.149 7.254 -3.928 1.00 98.56 89 THR A N 1
ATOM 682 C CA . THR A 1 89 ? 3.076 6.568 -3.189 1.00 98.56 89 THR A CA 1
ATOM 683 C C . THR A 1 89 ? 3.411 6.304 -1.721 1.00 98.56 89 THR A C 1
ATOM 685 O O . THR A 1 89 ? 2.489 6.148 -0.919 1.00 98.56 89 THR A O 1
ATOM 688 N N . MET A 1 90 ? 4.690 6.344 -1.331 1.00 98.50 90 MET A N 1
ATOM 689 C CA . MET A 1 90 ? 5.170 6.039 0.024 1.00 98.50 90 MET A CA 1
ATOM 690 C C . MET A 1 90 ? 4.427 6.809 1.124 1.00 98.50 90 MET A C 1
ATOM 692 O O . MET A 1 90 ? 4.034 6.223 2.131 1.00 98.50 90 MET A O 1
ATOM 696 N N . GLY A 1 91 ? 4.185 8.110 0.937 1.00 98.06 91 GLY A N 1
ATOM 697 C CA . GLY A 1 91 ? 3.458 8.918 1.923 1.00 98.06 91 GLY A CA 1
ATOM 698 C C . GLY A 1 91 ? 2.010 8.456 2.127 1.00 98.06 91 GLY A C 1
ATOM 699 O O . GLY A 1 91 ? 1.529 8.394 3.257 1.00 98.06 91 GLY A O 1
ATOM 700 N N . ARG A 1 92 ? 1.326 8.063 1.044 1.00 98.25 92 ARG A N 1
ATOM 701 C CA . ARG A 1 92 ? -0.052 7.546 1.099 1.00 98.25 92 ARG A CA 1
ATOM 702 C C . ARG A 1 92 ? -0.115 6.185 1.783 1.00 98.25 92 ARG A C 1
ATOM 704 O O . ARG A 1 92 ? -1.033 5.960 2.565 1.00 98.25 92 ARG A O 1
ATOM 711 N N . VAL A 1 93 ? 0.857 5.315 1.507 1.00 98.56 93 VAL A N 1
ATOM 712 C CA . VAL A 1 93 ? 0.985 4.005 2.161 1.00 98.56 93 VAL A CA 1
ATOM 713 C C . VAL A 1 93 ? 1.176 4.190 3.665 1.00 98.56 93 VAL A C 1
ATOM 715 O O . VAL A 1 93 ? 0.356 3.702 4.435 1.00 98.56 93 VAL A O 1
ATOM 718 N N . ARG A 1 94 ? 2.142 5.017 4.085 1.00 98.56 94 ARG A N 1
ATOM 719 C CA . ARG A 1 94 ? 2.381 5.310 5.510 1.00 98.56 94 ARG A CA 1
ATOM 720 C C . ARG A 1 94 ? 1.175 5.938 6.204 1.00 98.56 94 ARG A C 1
ATOM 722 O O . ARG A 1 94 ? 0.866 5.608 7.343 1.00 98.56 94 ARG A O 1
ATOM 729 N N . ALA A 1 95 ? 0.466 6.843 5.531 1.00 98.56 95 ALA A N 1
ATOM 730 C CA . ALA A 1 95 ? -0.747 7.438 6.086 1.00 98.56 95 ALA A CA 1
ATOM 731 C C . ALA A 1 95 ? -1.876 6.406 6.262 1.00 98.56 95 ALA A C 1
ATOM 733 O O . ALA A 1 95 ? -2.642 6.500 7.223 1.00 98.56 95 ALA A O 1
ATOM 734 N N . ALA A 1 96 ? -1.995 5.438 5.348 1.00 98.62 96 ALA A N 1
ATOM 735 C CA . ALA A 1 96 ? -2.943 4.335 5.466 1.00 98.62 96 ALA A CA 1
ATOM 736 C C . ALA A 1 96 ? -2.546 3.364 6.591 1.00 98.62 96 ALA A C 1
ATOM 738 O O . ALA A 1 96 ? -3.399 3.015 7.403 1.00 98.62 96 ALA A O 1
ATOM 739 N N . GLU A 1 97 ? -1.264 3.010 6.699 1.00 98.69 97 GLU A N 1
ATOM 740 C CA . GLU A 1 97 ? -0.719 2.199 7.799 1.00 98.69 97 GLU A CA 1
ATOM 741 C C . GLU A 1 97 ? -0.982 2.859 9.156 1.00 98.69 97 GLU A C 1
ATOM 743 O O . GLU A 1 97 ? -1.592 2.251 10.028 1.00 98.69 97 GLU A O 1
ATOM 748 N N . ALA A 1 98 ? -0.684 4.153 9.298 1.00 98.69 98 ALA A N 1
ATOM 749 C CA . ALA A 1 98 ? -0.937 4.882 10.539 1.00 98.69 98 ALA A CA 1
ATOM 750 C C . ALA A 1 98 ? -2.431 4.948 10.914 1.00 98.69 98 ALA A C 1
ATOM 752 O O . ALA A 1 98 ? -2.777 5.000 12.095 1.00 98.69 98 ALA A O 1
ATOM 753 N N . LYS A 1 99 ? -3.343 4.973 9.929 1.00 98.69 99 LYS A N 1
ATOM 754 C CA . LYS A 1 99 ? -4.791 4.869 10.187 1.00 98.69 99 LYS A CA 1
ATOM 755 C C . LYS A 1 99 ? -5.165 3.476 10.692 1.00 98.69 99 LYS A C 1
ATOM 757 O O . LYS A 1 99 ? -5.948 3.385 11.634 1.00 98.69 99 LYS A O 1
ATOM 762 N N . LEU A 1 100 ? -4.607 2.425 10.089 1.00 98.75 100 LEU A N 1
ATOM 763 C CA . LEU A 1 100 ? -4.814 1.047 10.533 1.00 98.75 100 LEU A CA 1
ATOM 764 C C . LEU A 1 100 ? -4.283 0.836 11.950 1.00 98.75 100 LEU A C 1
ATOM 766 O O . LEU A 1 100 ? -4.979 0.240 12.761 1.00 98.75 100 LEU A O 1
ATOM 770 N N . ASP A 1 101 ? -3.112 1.371 12.279 1.00 98.81 101 ASP A N 1
ATOM 771 C CA . ASP A 1 101 ? -2.538 1.231 13.618 1.00 98.81 101 ASP A CA 1
ATOM 772 C C . ASP A 1 101 ? -3.365 1.962 14.676 1.00 98.81 101 ASP A C 1
ATOM 774 O O . ASP A 1 101 ? -3.648 1.390 15.724 1.00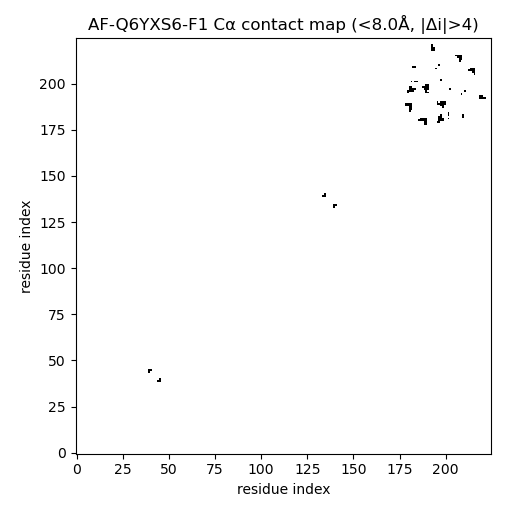 98.81 101 ASP A O 1
ATOM 778 N N . ARG A 1 102 ? -3.874 3.168 14.383 1.00 98.81 102 ARG A N 1
ATOM 779 C CA . ARG A 1 102 ? -4.834 3.837 15.279 1.00 98.81 102 ARG A CA 1
ATOM 780 C C . ARG A 1 102 ? -6.097 3.007 15.500 1.00 98.81 102 ARG A C 1
ATOM 782 O O . ARG A 1 102 ? -6.556 2.897 16.632 1.00 98.81 102 ARG A O 1
ATOM 789 N N . ALA A 1 103 ? -6.644 2.415 14.438 1.00 98.69 103 ALA A N 1
ATOM 790 C CA . ALA A 1 103 ? -7.810 1.545 14.549 1.00 98.69 103 ALA A CA 1
ATOM 791 C C . ALA A 1 103 ? -7.503 0.274 15.359 1.00 98.69 103 ALA A C 1
ATOM 793 O O . ALA A 1 103 ? -8.342 -0.156 16.142 1.00 98.69 103 ALA A O 1
ATOM 794 N N . ARG A 1 104 ? -6.299 -0.299 15.223 1.00 98.75 104 ARG A N 1
ATOM 795 C CA . ARG A 1 104 ? -5.843 -1.452 16.016 1.00 98.75 104 ARG A CA 1
ATOM 796 C C . ARG A 1 104 ? -5.706 -1.110 17.495 1.00 98.75 104 ARG A C 1
ATOM 798 O O . ARG A 1 104 ? -6.244 -1.849 18.311 1.00 98.75 104 ARG A O 1
ATOM 805 N N . CYS A 1 105 ? -5.053 0.004 17.833 1.00 98.81 105 CYS A N 1
ATOM 806 C CA . CYS A 1 105 ? -4.939 0.457 19.221 1.00 98.81 105 CYS A CA 1
ATOM 807 C C . CYS A 1 105 ? -6.327 0.670 19.828 1.00 98.81 105 CYS A C 1
ATOM 809 O O . CYS A 1 105 ? -6.634 0.112 20.877 1.00 98.81 105 CYS A O 1
ATOM 811 N N . HIS A 1 106 ? -7.204 1.381 19.118 1.00 98.81 106 HIS A N 1
ATOM 812 C CA . HIS A 1 106 ? -8.563 1.606 19.592 1.00 98.81 106 HIS A CA 1
ATOM 813 C C . HIS A 1 106 ? -9.356 0.302 19.755 1.00 98.81 106 HIS A C 1
ATOM 815 O O . HIS A 1 106 ? -10.052 0.131 20.750 1.00 98.81 106 HIS A O 1
ATOM 821 N N . ASN A 1 107 ? -9.223 -0.646 18.822 1.00 98.75 107 ASN A N 1
ATOM 822 C CA . ASN A 1 107 ? -9.858 -1.954 18.953 1.00 98.75 107 ASN A CA 1
ATOM 823 C C . ASN A 1 107 ? -9.348 -2.698 20.200 1.00 98.75 107 ASN A C 1
ATOM 825 O O . ASN A 1 107 ? -10.151 -3.158 21.001 1.00 98.75 107 ASN A O 1
ATOM 829 N N . SER A 1 108 ? -8.031 -2.714 20.437 1.00 98.75 108 SER A N 1
ATOM 830 C CA . SER A 1 108 ? -7.460 -3.348 21.635 1.00 98.75 108 SER A CA 1
ATOM 831 C C . SER A 1 108 ? -7.926 -2.697 22.946 1.00 98.75 108 SER A C 1
ATOM 833 O O . SER A 1 108 ? -8.184 -3.392 23.924 1.00 98.75 108 SER A O 1
ATOM 835 N N . GLU A 1 109 ? -8.111 -1.372 22.968 1.00 98.81 109 GLU A N 1
ATOM 836 C CA . GLU A 1 109 ? -8.687 -0.667 24.120 1.00 98.81 109 GLU A CA 1
ATOM 837 C C . GLU A 1 109 ? -10.147 -1.071 24.365 1.00 98.81 109 GLU A C 1
ATOM 839 O O . GLU A 1 109 ? -10.573 -1.213 25.512 1.00 98.81 109 GLU A O 1
ATOM 844 N N . LEU A 1 110 ? -10.934 -1.231 23.297 1.00 98.88 110 LEU A N 1
ATOM 845 C CA . LEU A 1 110 ? -12.324 -1.671 23.393 1.00 98.88 110 LEU A CA 1
ATOM 846 C C . LEU A 1 110 ? -12.429 -3.130 23.848 1.00 98.88 110 LEU A C 1
ATOM 848 O O . LEU A 1 110 ? -13.276 -3.432 24.687 1.00 98.88 110 LEU A O 1
ATOM 852 N N . GLU A 1 111 ? -11.566 -4.014 23.349 1.00 98.88 111 GLU A N 1
ATOM 853 C CA . GLU A 1 111 ? -11.483 -5.413 23.783 1.00 98.88 111 GLU A CA 1
ATOM 854 C C . GLU A 1 111 ? -11.155 -5.514 25.278 1.00 98.88 111 GLU A C 1
ATOM 856 O O . GLU A 1 111 ? -11.789 -6.280 26.006 1.00 98.88 111 GLU A O 1
ATOM 861 N N . GLU A 1 112 ? -10.230 -4.688 25.766 1.00 98.81 112 GLU A N 1
ATOM 862 C CA . GLU A 1 112 ? -9.876 -4.648 27.183 1.00 98.81 112 GLU A CA 1
ATOM 863 C C . GLU A 1 112 ? -11.024 -4.113 28.054 1.00 98.81 112 GLU A C 1
ATOM 865 O O . GLU A 1 112 ? -11.350 -4.706 29.084 1.00 98.81 112 GLU A O 1
ATOM 870 N N . LYS A 1 113 ? -11.719 -3.053 27.616 1.00 98.81 113 LYS A N 1
ATOM 871 C CA . LYS A 1 113 ? -12.929 -2.556 28.299 1.00 98.81 113 LYS A CA 1
ATOM 872 C C . LYS A 1 113 ? -14.034 -3.607 28.336 1.00 98.81 113 LYS A C 1
ATOM 874 O O . LYS A 1 113 ? -14.692 -3.772 29.362 1.00 98.81 113 LYS A O 1
ATOM 879 N N . LEU A 1 114 ? -14.229 -4.339 27.240 1.00 98.88 114 LEU A N 1
ATOM 880 C CA . LEU A 1 114 ? -15.185 -5.439 27.184 1.00 98.88 114 LEU A CA 1
ATOM 881 C C . LEU A 1 114 ? -14.804 -6.542 28.176 1.00 98.88 114 LEU A C 1
ATOM 883 O O . LEU A 1 114 ? -15.670 -7.042 28.897 1.00 98.88 114 LEU A O 1
ATOM 887 N N . ARG A 1 115 ? -13.517 -6.897 28.253 1.00 98.81 115 ARG A N 1
ATOM 888 C CA . ARG A 1 115 ? -13.003 -7.877 29.216 1.00 98.81 115 ARG A CA 1
ATOM 889 C C . ARG A 1 115 ? -13.236 -7.421 30.657 1.00 98.81 115 ARG A C 1
ATOM 891 O O . ARG A 1 115 ? -13.676 -8.230 31.472 1.00 98.81 115 ARG A O 1
ATOM 898 N N . GLN A 1 116 ? -12.993 -6.145 30.958 1.00 98.81 116 GLN A N 1
ATOM 899 C CA . GLN A 1 116 ? -13.229 -5.562 32.278 1.00 98.81 116 GLN A CA 1
ATOM 900 C C . GLN A 1 116 ? -14.712 -5.618 32.666 1.00 98.81 116 GLN A C 1
ATOM 902 O O . GLN A 1 116 ? -15.046 -6.212 33.689 1.00 98.81 116 GLN A O 1
ATOM 907 N N . ILE A 1 117 ? -15.607 -5.084 31.827 1.00 98.81 117 ILE A N 1
ATOM 908 C CA . ILE A 1 117 ? -17.056 -5.079 32.094 1.00 98.81 117 ILE A CA 1
ATOM 909 C C . ILE A 1 117 ? -17.589 -6.512 32.222 1.00 98.81 117 ILE A C 1
ATOM 911 O O . ILE A 1 117 ? -18.426 -6.796 33.077 1.00 98.81 117 ILE A O 1
ATOM 915 N N . SER A 1 118 ? -17.076 -7.444 31.416 1.00 98.69 118 SER A N 1
ATOM 916 C CA . SER A 1 118 ? -17.448 -8.858 31.516 1.00 98.69 118 SER A CA 1
ATOM 917 C C . SER A 1 118 ? -17.015 -9.468 32.851 1.00 98.69 118 SER A C 1
ATOM 919 O O . SER A 1 118 ? -17.804 -10.172 33.478 1.00 98.69 118 SER A O 1
ATOM 921 N N . ALA A 1 119 ? -15.791 -9.193 33.314 1.00 98.75 119 ALA A N 1
ATOM 922 C CA . ALA A 1 119 ? -15.298 -9.675 34.603 1.00 98.75 119 ALA A CA 1
ATOM 923 C C . ALA A 1 119 ? -16.087 -9.078 35.781 1.00 98.75 119 ALA A C 1
ATOM 925 O O . ALA A 1 119 ? -16.474 -9.812 36.690 1.00 98.75 119 ALA A O 1
ATOM 926 N N . GLU A 1 120 ? -16.385 -7.778 35.736 1.00 98.75 120 GLU A N 1
ATOM 927 C CA . GLU A 1 120 ? -17.239 -7.104 36.719 1.00 98.75 120 GLU A CA 1
ATOM 928 C C . GLU A 1 120 ? -18.644 -7.722 36.739 1.00 98.75 120 GLU A C 1
ATOM 930 O O . GLU A 1 120 ? -19.146 -8.083 37.802 1.00 98.75 120 GLU A O 1
ATOM 935 N N . GLY A 1 121 ? -19.255 -7.940 35.570 1.00 98.62 121 GLY A N 1
ATOM 936 C CA . GLY A 1 121 ? -20.556 -8.600 35.453 1.00 98.62 121 GLY A CA 1
ATOM 937 C C . GLY A 1 121 ? -20.567 -10.009 36.057 1.00 98.62 121 GLY A C 1
ATOM 938 O O . GLY A 1 121 ? -21.492 -10.359 36.790 1.00 98.62 121 GLY A O 1
ATOM 939 N N . GLN A 1 122 ? -19.524 -10.811 35.814 1.00 98.56 122 GLN A N 1
ATOM 940 C CA . GLN A 1 122 ? -19.381 -12.135 36.434 1.00 98.56 122 GLN A CA 1
ATOM 941 C C . GLN A 1 122 ? -19.221 -12.051 37.957 1.00 98.56 122 GLN A C 1
ATOM 943 O O . GLN A 1 122 ? -19.828 -12.850 38.672 1.00 98.56 122 GLN A O 1
ATOM 948 N N . ALA A 1 123 ? -18.460 -11.079 38.467 1.00 98.56 123 ALA A N 1
ATOM 949 C CA . ALA A 1 123 ? -18.303 -10.865 39.904 1.00 98.56 123 ALA A CA 1
ATOM 950 C C . ALA A 1 123 ? -19.644 -10.515 40.571 1.00 98.56 123 ALA A C 1
ATOM 952 O O . ALA A 1 123 ? -20.019 -11.144 41.562 1.00 98.56 123 ALA A O 1
ATOM 953 N N . TRP A 1 124 ? -20.410 -9.588 39.986 1.00 98.50 124 TRP A N 1
ATOM 954 C CA . TRP A 1 124 ? -21.740 -9.220 40.482 1.00 98.50 124 TRP A CA 1
ATOM 955 C C . TRP A 1 124 ? -22.728 -10.388 40.437 1.00 98.50 124 TRP A C 1
ATOM 957 O O . TRP A 1 124 ? -23.455 -10.614 41.405 1.00 98.50 124 TRP A O 1
ATOM 967 N N . MET A 1 125 ? -22.717 -11.190 39.368 1.00 98.44 125 MET A N 1
ATOM 968 C CA . MET A 1 125 ? -23.512 -12.422 39.314 1.00 98.44 125 MET A CA 1
ATOM 969 C C . MET A 1 125 ? -23.103 -13.430 40.394 1.00 98.44 125 MET A C 1
ATOM 971 O O . MET A 1 125 ? -23.962 -14.114 40.945 1.00 98.44 125 MET A O 1
ATOM 975 N N . GLY A 1 126 ? -21.811 -13.529 40.713 1.00 98.00 126 GLY A N 1
ATOM 976 C CA . GLY A 1 126 ? -21.315 -14.362 41.809 1.00 98.00 126 GLY A CA 1
ATOM 977 C C . GLY A 1 126 ? -21.865 -13.930 43.171 1.00 98.00 126 GLY A C 1
ATOM 978 O O . GLY A 1 126 ? -22.330 -14.777 43.932 1.00 98.00 126 GLY A O 1
ATOM 979 N N . VAL A 1 127 ? -21.879 -12.622 43.450 1.00 97.88 127 VAL A N 1
ATOM 980 C CA . VAL A 1 127 ? -22.465 -12.054 44.680 1.00 97.88 127 VAL A CA 1
ATOM 981 C C . VAL A 1 127 ? -23.968 -12.324 44.754 1.00 97.88 127 VAL A C 1
ATOM 983 O O . VAL A 1 127 ? -24.467 -12.763 45.786 1.00 97.88 127 VAL A O 1
ATOM 986 N N . ALA A 1 128 ? -24.702 -12.122 43.659 1.00 97.75 128 ALA A N 1
ATOM 987 C CA . ALA A 1 128 ? -26.136 -12.402 43.635 1.00 97.75 128 ALA A CA 1
ATOM 988 C C . ALA A 1 128 ? -26.434 -13.885 43.931 1.00 97.75 128 ALA A C 1
ATOM 990 O O . ALA A 1 128 ? -27.290 -14.191 44.758 1.00 97.75 128 ALA A O 1
ATOM 991 N N . LYS A 1 129 ? -25.673 -14.806 43.324 1.00 97.31 129 LYS A N 1
ATOM 992 C CA . LYS A 1 129 ? -25.815 -16.253 43.552 1.00 97.31 129 LYS A CA 1
ATOM 993 C C . LYS A 1 129 ? -25.445 -16.675 44.973 1.00 97.31 129 LYS A C 1
ATOM 995 O O . LYS A 1 129 ? -26.082 -17.571 45.518 1.00 97.31 129 LYS A O 1
ATOM 1000 N N . SER A 1 130 ? -24.433 -16.061 45.594 1.00 94.94 130 SER A N 1
ATOM 1001 C CA . SER A 1 130 ? -24.091 -16.368 46.989 1.00 94.94 130 SER A CA 1
ATOM 1002 C C . SER A 1 130 ? -25.183 -15.896 47.950 1.00 94.94 130 SER A C 1
ATOM 1004 O O . SER A 1 130 ? -25.534 -16.627 48.874 1.00 94.94 130 SER A O 1
ATOM 1006 N N . HIS A 1 131 ? -25.781 -14.727 47.695 1.00 95.19 131 HIS A N 1
ATOM 1007 C CA . HIS A 1 131 ? -26.952 -14.250 48.430 1.00 95.19 131 HIS A CA 1
ATOM 1008 C C . HIS A 1 131 ? -28.161 -15.178 48.243 1.00 95.19 131 HIS A C 1
ATOM 1010 O O . HIS A 1 131 ? -28.815 -15.521 49.226 1.00 95.19 131 HIS A O 1
ATOM 1016 N N . GLU A 1 132 ? -28.434 -15.637 47.020 1.00 95.25 132 GLU A N 1
ATOM 1017 C CA . GLU A 1 132 ? -29.492 -16.618 46.749 1.00 95.25 132 GLU A CA 1
ATOM 1018 C C . GLU A 1 132 ? -29.265 -17.928 47.525 1.00 95.25 132 GLU A C 1
ATOM 1020 O O . GLU A 1 132 ? -30.166 -18.403 48.219 1.00 95.25 132 GLU A O 1
ATOM 1025 N N . ALA A 1 133 ? -28.044 -18.469 47.497 1.00 90.94 133 ALA A N 1
ATOM 1026 C CA . ALA A 1 133 ? -27.688 -19.686 48.226 1.00 90.94 133 ALA A CA 1
ATOM 1027 C C . ALA A 1 133 ? -27.809 -19.526 49.756 1.00 90.94 133 ALA A C 1
ATOM 1029 O O . ALA A 1 133 ? -28.228 -20.457 50.446 1.00 90.94 133 ALA A O 1
ATOM 1030 N N . LEU A 1 134 ? -27.479 -18.348 50.301 1.00 89.38 134 LEU A N 1
ATOM 1031 C CA . LEU A 1 134 ? -27.669 -18.036 51.723 1.00 89.38 134 LEU A CA 1
ATOM 1032 C C . LEU A 1 134 ? -29.152 -18.028 52.115 1.00 89.38 134 LEU A C 1
ATOM 1034 O O . LEU A 1 134 ? -29.494 -18.554 53.172 1.00 89.38 134 LEU A O 1
ATOM 1038 N N . LEU A 1 135 ? -30.028 -17.470 51.273 1.00 86.19 135 LEU A N 1
ATOM 1039 C CA . LEU A 1 135 ? -31.477 -17.450 51.512 1.00 86.19 135 LEU A CA 1
ATOM 1040 C C . LEU A 1 135 ? -32.114 -18.843 51.395 1.00 86.19 135 LEU A C 1
ATOM 1042 O O . LEU A 1 135 ? -33.074 -19.137 52.102 1.00 86.19 135 LEU A O 1
ATOM 1046 N N . GLN A 1 136 ? -31.571 -19.711 50.539 1.00 82.38 136 GLN A N 1
ATOM 1047 C CA . GLN A 1 136 ? -32.020 -21.100 50.387 1.00 82.38 136 GLN A CA 1
ATOM 1048 C C . GLN A 1 136 ? -31.518 -22.029 51.514 1.00 82.38 136 GLN A C 1
ATOM 1050 O O . GLN A 1 136 ? -32.029 -23.139 51.666 1.00 82.38 136 GLN A O 1
ATOM 1055 N N . SER A 1 137 ? -30.542 -21.598 52.326 1.00 78.56 137 SER A N 1
ATOM 1056 C CA . SER A 1 137 ? -30.008 -22.379 53.450 1.00 78.56 137 SER A CA 1
ATOM 1057 C C . SER A 1 137 ? -30.970 -22.386 54.657 1.00 78.56 137 SER A C 1
ATOM 1059 O O . SER A 1 137 ? -31.242 -21.325 55.229 1.00 78.56 137 SER A O 1
ATOM 1061 N N . PRO A 1 138 ? -31.428 -23.561 55.141 1.00 63.56 138 PRO A N 1
ATOM 1062 C CA . PRO A 1 138 ? -32.376 -23.661 56.260 1.00 63.56 138 PRO A CA 1
ATOM 1063 C C . PRO A 1 138 ? -31.873 -23.029 57.570 1.00 63.56 138 PRO A C 1
ATOM 1065 O O . PRO A 1 138 ? -32.671 -22.573 58.388 1.00 63.56 138 PRO A O 1
ATOM 1068 N N . CYS A 1 139 ? -30.551 -22.974 57.771 1.00 64.06 139 CYS A N 1
ATOM 1069 C CA . CYS A 1 139 ? -29.930 -22.468 58.998 1.00 64.06 139 CYS A CA 1
ATOM 1070 C C . CYS A 1 139 ? -29.958 -20.931 59.116 1.00 64.06 139 CYS A C 1
ATOM 1072 O O . CYS A 1 139 ? -29.974 -20.400 60.230 1.00 64.06 139 CYS A O 1
ATOM 1074 N N . ALA A 1 140 ? -29.973 -20.201 57.995 1.00 57.53 140 ALA A N 1
ATOM 1075 C CA . ALA A 1 140 ? -29.975 -18.734 58.004 1.00 57.53 140 ALA A CA 1
ATOM 1076 C C . ALA A 1 140 ? -31.345 -18.168 58.421 1.00 57.53 140 ALA A C 1
ATOM 1078 O O . ALA A 1 140 ? -31.421 -17.209 59.193 1.00 57.53 140 ALA A O 1
ATOM 1079 N N . VAL A 1 141 ? -32.429 -18.823 57.994 1.00 58.31 141 VAL A N 1
ATOM 1080 C CA . VAL A 1 141 ? -33.813 -18.457 58.339 1.00 58.31 141 VAL A CA 1
ATOM 1081 C C . VAL A 1 141 ? -34.063 -18.584 59.848 1.00 58.31 141 VAL A C 1
ATOM 1083 O O . VAL A 1 141 ? -34.699 -17.718 60.452 1.00 58.31 141 VAL A O 1
ATOM 1086 N N . THR A 1 142 ? -33.504 -19.609 60.499 1.00 58.41 142 THR A N 1
ATOM 1087 C CA . THR A 1 142 ? -33.666 -19.820 61.947 1.00 58.41 142 THR A CA 1
ATOM 1088 C C . THR A 1 142 ? -32.874 -18.829 62.807 1.00 58.41 142 THR A C 1
ATOM 1090 O O . THR A 1 142 ? -33.343 -18.449 63.879 1.00 58.41 142 THR A O 1
ATOM 1093 N N . ALA A 1 143 ? -31.706 -18.362 62.349 1.00 59.53 143 ALA A N 1
ATOM 1094 C CA . ALA A 1 143 ? -30.872 -17.416 63.100 1.00 59.53 143 ALA A CA 1
ATOM 1095 C C . ALA A 1 143 ? -31.445 -15.985 63.092 1.00 59.53 143 ALA A C 1
ATOM 1097 O O . ALA A 1 143 ? -31.474 -15.322 64.130 1.00 59.53 143 ALA A O 1
ATOM 1098 N N . VAL A 1 144 ? -31.975 -15.524 61.953 1.00 59.56 144 VAL A N 1
ATOM 1099 C CA . VAL A 1 144 ? -32.626 -14.203 61.840 1.00 59.56 144 VAL A CA 1
ATOM 1100 C C . VAL A 1 144 ? -33.965 -14.172 62.592 1.00 59.56 144 VAL A C 1
ATOM 1102 O O . VAL A 1 144 ? -34.275 -13.186 63.265 1.00 59.56 144 VAL A O 1
ATOM 1105 N N . ALA A 1 145 ? -34.726 -15.273 62.572 1.00 57.16 145 ALA A N 1
ATOM 1106 C CA . ALA A 1 145 ? -35.952 -15.425 63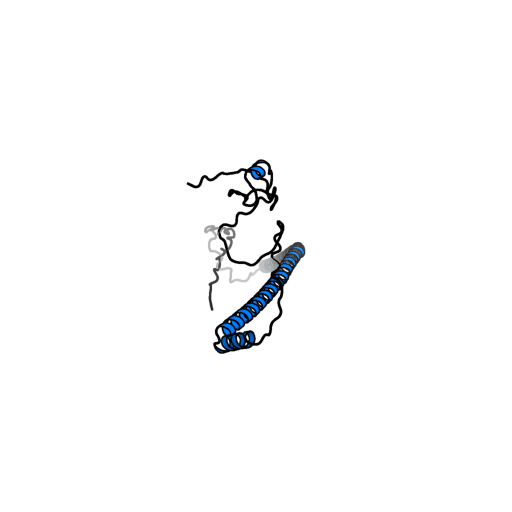.363 1.00 57.16 145 ALA A CA 1
ATOM 1107 C C . ALA A 1 145 ? -35.695 -15.493 64.886 1.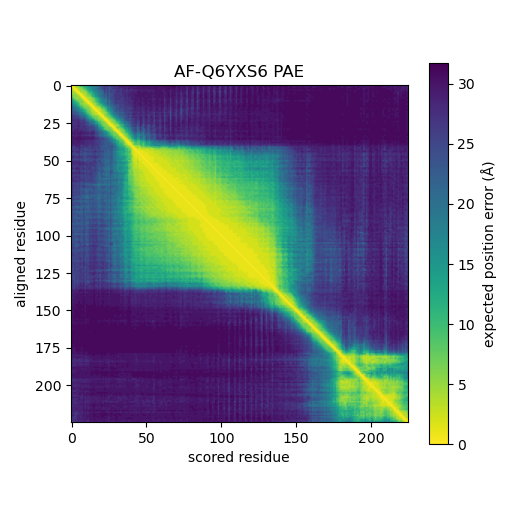00 57.16 145 ALA A C 1
ATOM 1109 O O . ALA A 1 145 ? -36.554 -15.105 65.678 1.00 57.16 145 ALA A O 1
ATOM 1110 N N . ALA A 1 146 ? -34.520 -15.967 65.314 1.00 55.22 146 ALA A N 1
ATOM 1111 C CA . ALA A 1 146 ? -34.117 -15.978 66.721 1.00 55.22 146 ALA A CA 1
ATOM 1112 C C . ALA A 1 146 ? -33.604 -14.605 67.204 1.00 55.22 146 ALA A C 1
ATOM 1114 O O . ALA A 1 146 ? -33.908 -14.205 68.327 1.00 55.22 146 ALA A O 1
ATOM 1115 N N . ALA A 1 147 ? -32.881 -13.856 66.362 1.00 55.62 147 ALA A N 1
ATOM 1116 C CA . ALA A 1 147 ? -32.374 -12.519 66.692 1.00 55.62 147 ALA A CA 1
ATOM 1117 C C . ALA A 1 147 ? -33.485 -11.453 66.775 1.00 55.62 147 ALA A C 1
ATOM 1119 O O . ALA A 1 147 ? -33.452 -10.586 67.645 1.00 55.62 147 ALA A O 1
ATOM 1120 N N . THR A 1 148 ? -34.521 -11.552 65.936 1.00 55.25 148 THR A N 1
ATOM 1121 C CA . THR A 1 148 ? -35.694 -10.651 65.970 1.00 55.25 148 THR A CA 1
ATOM 1122 C C . THR A 1 148 ? -36.595 -10.844 67.194 1.00 55.25 148 THR A C 1
ATOM 1124 O O . THR A 1 148 ? -37.398 -9.969 67.500 1.00 55.25 148 THR A O 1
ATOM 1127 N N . ARG A 1 149 ? -36.444 -11.939 67.952 1.00 54.50 149 ARG A N 1
ATOM 1128 C CA . ARG A 1 149 ? -37.183 -12.167 69.209 1.00 54.50 149 ARG A CA 1
ATOM 1129 C C . ARG A 1 149 ? -36.498 -11.590 70.453 1.00 54.50 149 ARG A C 1
ATOM 1131 O O . ARG A 1 149 ? -37.037 -11.732 71.547 1.00 54.50 149 ARG A O 1
ATOM 1138 N N . LYS A 1 150 ? -35.328 -10.954 70.320 1.00 50.97 150 LYS A N 1
ATOM 1139 C CA . LYS A 1 150 ? -34.550 -10.429 71.454 1.00 50.97 150 LYS A CA 1
ATOM 1140 C C . LYS A 1 150 ? -34.085 -8.989 71.217 1.00 50.97 150 LYS A C 1
ATOM 1142 O O . LYS A 1 150 ? -32.903 -8.685 71.316 1.00 50.97 150 LYS A O 1
ATOM 1147 N N . GLY A 1 151 ? -35.032 -8.112 70.894 1.00 42.31 151 GLY A N 1
ATOM 1148 C CA . GLY A 1 151 ? -34.860 -6.659 70.874 1.00 42.31 151 GLY A CA 1
ATOM 1149 C C . GLY A 1 151 ? -35.991 -6.011 71.666 1.00 42.31 151 GLY A C 1
ATOM 1150 O O . GLY A 1 151 ? -37.140 -6.051 71.239 1.00 42.31 151 GLY A O 1
ATOM 1151 N N . ASP A 1 152 ? -35.649 -5.498 72.843 1.00 45.81 152 ASP A N 1
ATOM 1152 C CA . ASP A 1 152 ? -36.521 -4.758 73.754 1.00 45.81 152 ASP A CA 1
ATOM 1153 C C . ASP A 1 152 ? -36.914 -3.387 73.168 1.00 45.81 152 ASP A C 1
ATOM 1155 O O . ASP A 1 152 ? -36.219 -2.823 72.320 1.00 45.81 152 ASP A O 1
ATOM 1159 N N . ALA A 1 153 ? -38.062 -2.887 73.613 1.00 55.78 153 ALA A N 1
ATOM 1160 C CA . ALA A 1 153 ? -38.835 -1.789 73.056 1.00 55.78 153 ALA A CA 1
ATOM 1161 C C . ALA A 1 153 ? -38.095 -0.443 72.958 1.00 55.78 153 ALA A C 1
ATOM 1163 O O . ALA A 1 153 ? -37.419 -0.015 73.892 1.00 55.78 153 ALA A O 1
ATOM 1164 N N . LYS A 1 154 ? -38.373 0.305 71.880 1.00 49.03 154 LYS A N 1
ATOM 1165 C CA . LYS A 1 154 ? -38.544 1.764 71.934 1.00 49.03 154 LYS A CA 1
ATOM 1166 C C . LYS A 1 154 ? -39.452 2.246 70.805 1.00 49.03 154 LYS A C 1
ATOM 1168 O O . LYS A 1 154 ? -39.137 2.129 69.626 1.00 49.03 154 LYS A O 1
ATOM 1173 N N . ASP A 1 155 ? -40.589 2.760 71.253 1.00 63.44 155 ASP A N 1
ATOM 1174 C CA . ASP A 1 155 ? -41.509 3.665 70.581 1.00 63.44 155 ASP A CA 1
ATOM 1175 C C . ASP A 1 155 ? -40.783 4.645 69.640 1.00 63.44 155 ASP A C 1
ATOM 1177 O O . ASP A 1 155 ? -39.938 5.433 70.066 1.00 63.44 155 ASP A O 1
ATOM 1181 N N . ALA A 1 156 ? -41.109 4.571 68.353 1.00 56.28 156 ALA A N 1
ATOM 1182 C CA . ALA A 1 156 ? -40.775 5.582 67.364 1.00 56.28 156 ALA A CA 1
ATOM 1183 C C . ALA A 1 156 ? -42.034 5.832 66.530 1.00 56.28 156 ALA A C 1
ATOM 1185 O O . ALA A 1 156 ? -42.325 5.144 65.554 1.00 56.28 156 ALA A O 1
ATOM 1186 N N . GLN A 1 157 ? -42.806 6.795 67.024 1.00 46.34 157 GLN A N 1
ATOM 1187 C CA . GLN A 1 157 ? -43.892 7.522 66.382 1.00 46.34 157 GLN A CA 1
ATOM 1188 C C . GLN A 1 157 ? -43.949 7.371 64.854 1.00 46.34 157 GLN A C 1
ATOM 1190 O O . GLN A 1 157 ? -43.129 7.900 64.102 1.00 46.34 157 GLN A O 1
ATOM 1195 N N . SER A 1 158 ? -45.013 6.709 64.406 1.00 50.25 158 SER A N 1
ATOM 1196 C CA . SER A 1 158 ? -45.539 6.791 63.048 1.00 50.25 158 SER A CA 1
ATOM 1197 C C . SER A 1 158 ? -46.010 8.223 62.772 1.00 50.25 158 SER A C 1
ATOM 1199 O O . SER A 1 158 ? -47.179 8.562 62.963 1.00 50.25 158 SER A O 1
ATOM 1201 N N . CYS A 1 159 ? -45.105 9.077 62.302 1.00 38.81 159 CYS A N 1
ATOM 1202 C CA . CYS A 1 159 ? -45.464 10.348 61.688 1.00 38.81 159 CYS A CA 1
ATOM 1203 C C . CYS A 1 159 ? -46.050 10.087 60.296 1.00 38.81 159 CYS A C 1
ATOM 1205 O O . CYS A 1 159 ? -45.346 10.066 59.288 1.00 38.81 159 CYS A O 1
ATOM 1207 N N . CYS A 1 160 ? -47.373 9.929 60.246 1.00 46.47 160 CYS A N 1
ATOM 1208 C CA . CYS A 1 160 ? -48.172 10.187 59.054 1.00 46.47 160 CYS A CA 1
ATOM 1209 C C . CYS A 1 160 ? -48.056 11.675 58.685 1.00 46.47 160 CYS A C 1
ATOM 1211 O O . CYS A 1 160 ? -48.937 12.472 59.003 1.00 46.47 160 CYS A O 1
ATOM 1213 N N . PHE A 1 161 ? -46.976 12.059 58.008 1.00 31.03 161 PHE A N 1
ATOM 1214 C CA . PHE A 1 161 ? -46.905 13.340 57.319 1.00 31.03 161 PHE A CA 1
ATOM 1215 C C . PHE A 1 161 ? -47.488 13.163 55.916 1.00 31.03 161 PHE A C 1
ATOM 1217 O O . PHE A 1 161 ? -46.828 12.698 54.990 1.00 31.03 161 PHE A O 1
ATOM 1224 N N . LYS A 1 162 ? -48.772 13.502 55.770 1.00 42.03 162 LYS A N 1
ATOM 1225 C CA . LYS A 1 162 ? -49.331 13.854 54.466 1.00 42.03 162 LYS A CA 1
ATOM 1226 C C . LYS A 1 162 ? -48.850 15.261 54.124 1.00 42.03 162 LYS A C 1
ATOM 1228 O O . LYS A 1 162 ? -49.265 16.206 54.784 1.00 42.03 162 LYS A O 1
ATOM 1233 N N . THR A 1 163 ? -48.097 15.398 53.040 1.00 35.16 163 THR A N 1
ATOM 1234 C CA . THR A 1 163 ? -48.067 16.633 52.244 1.00 35.16 163 THR A CA 1
ATOM 1235 C C . THR A 1 163 ? -47.956 16.312 50.757 1.00 35.16 163 THR A C 1
ATOM 1237 O O . THR A 1 163 ? -47.341 15.310 50.391 1.00 35.16 163 THR A O 1
ATOM 1240 N N . PRO A 1 164 ? -48.571 17.146 49.904 1.00 43.56 164 PRO A N 1
ATOM 1241 C CA . PRO A 1 164 ? -48.652 16.937 48.469 1.00 43.56 164 PRO A CA 1
ATOM 1242 C C . PRO A 1 164 ? -47.351 17.347 47.762 1.00 43.56 164 PRO A C 1
ATOM 1244 O O . PRO A 1 164 ? -46.718 18.325 48.144 1.00 43.56 164 PRO A O 1
ATOM 1247 N N . GLY A 1 165 ? -47.035 16.649 46.668 1.00 35.38 165 GLY A N 1
ATOM 1248 C CA . GLY A 1 165 ? -46.216 17.167 45.568 1.00 35.38 165 GLY A CA 1
ATOM 1249 C C . GLY A 1 165 ? -44.696 16.970 45.654 1.00 35.38 165 GLY A C 1
ATOM 1250 O O . GLY A 1 165 ? -44.032 17.530 46.516 1.00 35.38 165 GLY A O 1
ATOM 1251 N N . GLY A 1 166 ? -44.148 16.290 44.636 1.00 34.44 166 GLY A N 1
ATOM 1252 C CA . GLY A 1 166 ? -42.839 16.628 44.055 1.00 34.44 166 GLY A CA 1
ATOM 1253 C C . GLY A 1 166 ? -41.669 15.650 44.251 1.00 34.44 166 GLY A C 1
ATOM 1254 O O . GLY A 1 166 ? -40.994 15.710 45.264 1.00 34.44 166 GLY A O 1
ATOM 1255 N N . ALA A 1 167 ? -41.384 14.878 43.187 1.00 40.25 167 ALA A N 1
ATOM 1256 C CA . ALA A 1 167 ? -40.081 14.341 42.721 1.00 40.25 167 ALA A CA 1
ATOM 1257 C C . ALA A 1 167 ? -39.261 13.396 43.645 1.00 40.25 167 ALA A C 1
ATOM 1259 O O . ALA A 1 167 ? -38.671 13.826 44.624 1.00 40.25 167 ALA A O 1
ATOM 1260 N N . ALA A 1 168 ? -39.240 12.081 43.350 1.00 43.88 168 ALA A N 1
ATOM 1261 C CA . ALA A 1 168 ? -38.200 11.320 42.597 1.00 43.88 168 ALA A CA 1
ATOM 1262 C C . ALA A 1 168 ? -37.172 10.642 43.549 1.00 43.88 168 ALA A C 1
ATOM 1264 O O . ALA A 1 168 ? -36.711 11.286 44.475 1.00 43.88 168 ALA A O 1
ATOM 1265 N N . ALA A 1 169 ? -36.743 9.375 43.450 1.00 39.94 169 ALA A N 1
ATOM 1266 C CA . ALA A 1 169 ? -36.793 8.334 42.420 1.00 39.94 169 ALA A CA 1
ATOM 1267 C C . ALA A 1 169 ? -36.696 6.928 43.089 1.00 39.94 169 ALA A C 1
ATOM 1269 O O . ALA A 1 169 ? -35.977 6.759 44.067 1.00 39.94 169 ALA A O 1
ATOM 1270 N N . ALA A 1 170 ? -37.507 5.962 42.641 1.00 38.44 170 ALA A N 1
ATOM 1271 C CA . ALA A 1 170 ? -37.123 4.749 41.892 1.00 38.44 170 ALA A CA 1
ATOM 1272 C C . ALA A 1 170 ? -36.726 3.499 42.716 1.00 38.44 170 ALA A C 1
ATOM 1274 O O . ALA A 1 170 ? -35.571 3.304 43.082 1.00 38.44 170 ALA A O 1
ATOM 1275 N N . THR A 1 171 ? -37.679 2.570 42.837 1.00 31.11 171 THR A N 1
ATOM 1276 C CA . THR A 1 171 ? -37.421 1.123 42.830 1.00 31.11 171 THR A CA 1
ATOM 1277 C C . THR A 1 171 ? -38.225 0.486 41.701 1.00 31.11 171 THR A C 1
ATOM 1279 O O . THR A 1 171 ? -39.338 0.905 41.386 1.00 31.11 171 THR A O 1
ATOM 1282 N N . ALA A 1 172 ? -37.590 -0.474 41.036 1.00 36.66 172 ALA A N 1
ATOM 1283 C CA . ALA A 1 172 ? -38.095 -1.174 39.871 1.00 36.66 172 ALA A CA 1
ATOM 1284 C C . ALA A 1 172 ? -39.192 -2.190 40.223 1.00 36.66 172 ALA A C 1
ATOM 1286 O O . ALA A 1 172 ? -39.188 -2.758 41.313 1.00 36.66 172 ALA A O 1
ATOM 1287 N N . ALA A 1 173 ? -40.015 -2.462 39.207 1.00 40.72 173 ALA A N 1
ATOM 1288 C CA . ALA A 1 173 ? -40.975 -3.556 39.080 1.00 40.72 173 ALA A CA 1
ATOM 1289 C C . ALA A 1 173 ? -42.301 -3.401 39.840 1.00 40.72 173 ALA A C 1
ATOM 1291 O O . ALA A 1 173 ? -42.555 -4.108 40.803 1.00 40.72 173 ALA A O 1
ATOM 1292 N N . ASP A 1 174 ? -43.178 -2.533 39.330 1.00 33.09 174 ASP A N 1
ATOM 1293 C CA . ASP A 1 174 ? -44.516 -2.966 38.904 1.00 33.09 174 ASP A CA 1
ATOM 1294 C C . ASP A 1 174 ? -45.187 -1.887 38.030 1.00 33.09 174 ASP A C 1
ATOM 1296 O O . ASP A 1 174 ? -44.789 -0.725 38.069 1.00 33.09 174 ASP A O 1
ATOM 1300 N N . ALA A 1 175 ? -46.210 -2.281 37.269 1.00 36.28 175 ALA A N 1
ATOM 1301 C CA . ALA A 1 175 ? -47.085 -1.456 36.419 1.00 36.28 175 ALA A CA 1
ATOM 1302 C C . ALA A 1 175 ? -46.636 -1.188 34.964 1.00 36.28 175 ALA A C 1
ATOM 1304 O O . ALA A 1 175 ? -46.227 -0.099 34.557 1.00 36.28 175 ALA A O 1
ATOM 1305 N N . VAL A 1 176 ? -46.935 -2.170 34.110 1.00 48.84 176 VAL A N 1
ATOM 1306 C CA . VAL A 1 176 ? -47.679 -1.879 32.874 1.00 48.84 176 VAL A CA 1
ATOM 1307 C C . VAL A 1 176 ? -48.874 -0.983 33.254 1.00 48.84 176 VAL A C 1
ATOM 1309 O O . VAL A 1 176 ? -49.625 -1.352 34.152 1.00 48.84 176 VAL A O 1
ATOM 1312 N N . SER A 1 177 ? -49.032 0.170 32.586 1.00 47.44 177 SER A N 1
ATOM 1313 C CA . SER A 1 177 ? -50.044 1.242 32.796 1.00 47.44 177 SER A CA 1
ATOM 1314 C C . SER A 1 177 ? -49.683 2.445 33.697 1.00 47.44 177 SER A C 1
ATOM 1316 O O . SER A 1 177 ? -50.545 3.041 34.333 1.00 47.44 177 SER A O 1
ATOM 1318 N N . GLY A 1 178 ? -48.423 2.890 33.701 1.00 43.41 178 GLY A N 1
ATOM 1319 C CA . GLY A 1 178 ? -48.053 4.197 34.264 1.00 43.41 178 GLY A CA 1
ATOM 1320 C C . GLY A 1 178 ? -48.219 5.331 33.249 1.00 43.41 178 GLY A C 1
ATOM 1321 O O . GLY A 1 178 ? -47.361 5.502 32.385 1.00 43.41 178 GLY A O 1
ATOM 1322 N N . ALA A 1 179 ? -49.297 6.107 33.352 1.00 56.72 179 ALA A N 1
ATOM 1323 C CA . ALA A 1 179 ? -49.511 7.304 32.549 1.00 56.72 179 ALA A CA 1
ATOM 1324 C C . ALA A 1 179 ? -48.330 8.283 32.688 1.00 56.72 179 ALA A C 1
ATOM 1326 O O . ALA A 1 179 ? -48.097 8.896 33.732 1.00 56.72 179 ALA A O 1
ATOM 1327 N N . THR A 1 180 ? -47.540 8.423 31.627 1.00 66.25 180 THR A N 1
ATOM 1328 C CA . THR A 1 180 ? -46.476 9.422 31.547 1.00 66.25 180 THR A CA 1
ATOM 1329 C C . THR A 1 180 ? -47.119 10.801 31.499 1.00 66.25 180 THR A C 1
ATOM 1331 O O . THR A 1 180 ? -47.854 11.081 30.566 1.00 66.25 180 THR A O 1
ATOM 1334 N N . SER A 1 181 ? -46.880 11.687 32.465 1.00 72.19 181 SER A N 1
ATOM 1335 C CA . SER A 1 181 ? -47.378 13.067 32.375 1.00 72.19 181 SER A CA 1
ATOM 1336 C C . SER A 1 181 ? -46.675 13.842 31.255 1.00 72.19 181 SER A C 1
ATOM 1338 O O . SER A 1 181 ? -45.486 13.630 30.982 1.00 72.19 181 SER A O 1
ATOM 1340 N N . CYS A 1 182 ? -47.403 14.751 30.601 1.00 75.00 182 CYS A N 1
ATOM 1341 C CA . CYS A 1 182 ? -46.866 15.603 29.542 1.00 75.00 182 CYS A CA 1
ATOM 1342 C C . CYS A 1 182 ? -45.623 16.365 30.027 1.00 75.00 182 CYS A C 1
ATOM 1344 O O . CYS A 1 182 ? -45.664 17.057 31.040 1.00 75.00 182 CYS A O 1
ATOM 1346 N N . LYS A 1 183 ? -44.516 16.289 29.288 1.00 75.38 183 LYS A N 1
ATOM 1347 C CA . LYS A 1 183 ? -43.244 16.943 29.640 1.00 75.38 183 LYS A CA 1
ATOM 1348 C C . LYS A 1 183 ? -43.204 18.441 29.333 1.00 75.38 183 LYS A C 1
ATOM 1350 O O . LYS A 1 183 ? -42.227 19.089 29.683 1.00 75.38 183 LYS A O 1
ATOM 1355 N N . ALA A 1 184 ? -44.235 18.981 28.683 1.00 73.31 184 ALA A N 1
ATOM 1356 C CA . ALA A 1 184 ? -44.355 20.413 28.422 1.00 73.31 184 ALA A CA 1
ATOM 1357 C C . ALA A 1 184 ? -45.199 21.137 29.483 1.00 73.31 184 ALA A C 1
ATOM 1359 O O . ALA A 1 184 ? -44.812 22.213 29.926 1.00 73.31 184 ALA A O 1
ATOM 1360 N N . CYS A 1 185 ? -46.333 20.563 29.906 1.00 76.25 185 CYS A N 1
ATOM 1361 C CA . CYS A 1 185 ? -47.226 21.201 30.882 1.00 76.25 185 CYS A CA 1
ATOM 1362 C C . CYS A 1 185 ? -47.274 20.503 32.246 1.00 76.25 185 CYS A C 1
ATOM 1364 O O . CYS A 1 185 ? -47.677 21.129 33.217 1.00 76.25 185 CYS A O 1
ATOM 1366 N N . HIS A 1 186 ? -46.886 19.228 32.343 1.00 70.62 186 HIS A N 1
ATOM 1367 C CA . HIS A 1 186 ? -46.959 18.393 33.552 1.00 70.62 186 HIS A CA 1
ATOM 1368 C C . HIS A 1 186 ? -48.354 18.239 34.190 1.00 70.62 186 HIS A C 1
ATOM 1370 O O . HIS A 1 186 ? -48.456 17.628 35.250 1.00 70.62 186 HIS A O 1
ATOM 1376 N N . VAL A 1 187 ? -49.421 18.747 33.557 1.00 65.00 187 VAL A N 1
ATOM 1377 C CA . VAL A 1 187 ? -50.783 18.747 34.122 1.00 65.00 187 VAL A CA 1
ATOM 1378 C C . VAL A 1 187 ? -51.595 17.528 33.694 1.00 65.00 187 VAL A C 1
ATOM 1380 O O . VAL A 1 187 ? -52.328 16.967 34.501 1.00 65.00 187 VAL A O 1
ATOM 1383 N N . THR A 1 188 ? -51.485 17.119 32.432 1.00 62.09 188 THR A N 1
ATOM 1384 C CA . THR A 1 188 ? -52.306 16.048 31.859 1.00 62.09 188 THR A CA 1
ATOM 1385 C C . THR A 1 188 ? -51.461 14.841 31.473 1.00 62.09 188 THR A C 1
ATOM 1387 O O . THR A 1 188 ? -50.263 14.955 31.184 1.00 62.09 188 THR A O 1
ATOM 1390 N N . GLU A 1 189 ? -52.089 13.669 31.493 1.00 62.72 189 GLU A N 1
ATOM 1391 C CA . GLU A 1 189 ? -51.484 12.427 31.020 1.00 62.72 189 GLU A CA 1
ATOM 1392 C C . GLU A 1 189 ? -51.143 12.554 29.526 1.00 62.72 189 GLU A C 1
ATOM 1394 O O . GLU A 1 189 ? -51.893 13.147 28.747 1.00 62.72 189 GLU A O 1
ATOM 1399 N N . ALA A 1 190 ? -49.960 12.079 29.139 1.00 60.50 190 ALA A N 1
ATOM 1400 C CA . ALA A 1 190 ? -49.527 12.041 27.751 1.00 60.50 190 ALA A CA 1
ATOM 1401 C C . ALA A 1 190 ? -50.333 10.963 27.024 1.00 60.50 190 ALA A C 1
ATOM 1403 O O . ALA A 1 190 ? -50.348 9.798 27.429 1.00 60.50 190 ALA A O 1
ATOM 1404 N N . SER A 1 191 ? -51.016 11.373 25.966 1.00 57.56 191 SER A N 1
ATOM 1405 C CA . SER A 1 191 ? -51.759 10.499 25.073 1.00 57.56 191 SER A CA 1
ATOM 1406 C C . SER A 1 191 ? -50.787 9.768 24.140 1.00 57.56 191 SER A C 1
ATOM 1408 O O . SER A 1 191 ? -49.698 10.249 23.829 1.00 57.56 191 SER A O 1
ATOM 1410 N N . VAL A 1 192 ? -51.162 8.561 23.714 1.00 57.66 192 VAL A N 1
ATOM 1411 C CA . VAL A 1 192 ? -50.350 7.719 22.823 1.00 57.66 192 VAL A CA 1
ATOM 1412 C C . VAL A 1 192 ? -50.609 8.118 21.363 1.00 57.66 192 VAL A C 1
ATOM 1414 O O . VAL A 1 192 ? -51.485 7.543 20.716 1.00 57.66 192 VAL A O 1
ATOM 1417 N N . PRO A 1 193 ? -49.878 9.112 20.827 1.00 56.19 193 PRO A N 1
ATOM 1418 C CA . PRO A 1 193 ? -49.277 8.921 19.500 1.00 56.19 193 PRO A CA 1
ATOM 1419 C C . PRO A 1 193 ? -47.883 9.567 19.355 1.00 56.19 193 PRO A C 1
ATOM 1421 O O . PRO A 1 193 ? -47.613 10.579 19.980 1.00 56.19 193 PRO A O 1
ATOM 1424 N N . LEU A 1 194 ? -47.022 8.970 18.504 1.00 55.34 194 LEU A N 1
ATOM 1425 C CA . LEU A 1 194 ? -45.651 9.320 18.028 1.00 55.34 194 LEU A CA 1
ATOM 1426 C C . LEU A 1 194 ? -44.623 9.941 19.007 1.00 55.34 194 LEU A C 1
ATOM 1428 O O . LEU A 1 194 ? -43.451 9.571 18.968 1.00 55.34 194 LEU A O 1
ATOM 1432 N N . LEU A 1 195 ? -45.025 10.858 19.876 1.00 59.62 195 LEU A N 1
ATOM 1433 C CA . LEU A 1 195 ? -44.261 11.449 20.959 1.00 59.62 195 LEU A CA 1
ATOM 1434 C C . LEU A 1 195 ? -44.928 11.081 22.294 1.00 59.62 195 LEU A C 1
ATOM 1436 O O . LEU A 1 195 ? -45.722 11.870 22.804 1.00 59.62 195 LEU A O 1
ATOM 1440 N N . PRO A 1 196 ? -44.564 9.940 22.918 1.00 63.00 196 PRO A N 1
ATOM 1441 C CA . PRO A 1 196 ? -45.125 9.467 24.196 1.00 63.00 196 PRO A CA 1
ATOM 1442 C C . PRO A 1 196 ? -44.770 10.363 25.406 1.00 63.00 196 PRO A C 1
ATOM 1444 O O . PRO A 1 196 ? -44.756 9.927 26.552 1.00 63.00 196 PRO A O 1
ATOM 1447 N N . CYS A 1 197 ? -44.417 11.623 25.162 1.00 69.31 197 CYS A N 1
ATOM 1448 C CA . CYS A 1 197 ? -43.980 12.604 26.138 1.00 69.31 197 CYS A CA 1
ATOM 1449 C C . CYS A 1 197 ? -44.833 13.884 26.140 1.00 69.31 197 CYS A C 1
ATOM 1451 O O . CYS A 1 197 ? -44.519 14.791 26.910 1.00 69.31 197 CYS A O 1
ATOM 1453 N N . LEU A 1 198 ? -45.870 13.996 25.299 1.00 69.12 198 LEU A N 1
ATOM 1454 C CA . LEU A 1 198 ? -46.749 15.170 25.205 1.00 69.12 198 LEU A CA 1
ATOM 1455 C C . LEU A 1 198 ? -48.230 14.769 25.291 1.00 69.12 198 LEU A C 1
ATOM 1457 O O . LEU A 1 198 ? -48.594 13.659 24.935 1.00 69.12 198 LEU A O 1
ATOM 1461 N N . CYS A 1 199 ? -49.079 15.674 25.777 1.00 75.06 199 CYS A N 1
ATOM 1462 C CA . CYS A 1 199 ? -50.538 15.543 25.695 1.00 75.06 199 CYS A CA 1
ATOM 1463 C C . CYS A 1 199 ? -51.082 16.231 24.436 1.00 75.06 199 CYS A C 1
ATOM 1465 O O . CYS A 1 199 ? -50.413 17.111 23.897 1.00 75.06 199 CYS A O 1
ATOM 1467 N N . ASP A 1 200 ? -52.319 15.922 24.039 1.00 69.25 200 ASP A N 1
ATOM 1468 C CA . ASP A 1 200 ? -52.956 16.446 22.815 1.00 69.25 200 ASP A CA 1
ATOM 1469 C C . ASP A 1 200 ? -52.897 17.983 22.692 1.00 69.25 200 ASP A C 1
ATOM 1471 O O . ASP A 1 200 ? -52.609 18.530 21.625 1.00 69.25 200 ASP A O 1
ATOM 1475 N N . ALA A 1 201 ? -53.102 18.705 23.801 1.00 71.31 201 ALA A N 1
ATOM 1476 C CA . ALA A 1 201 ? -53.044 20.168 23.818 1.00 71.31 201 ALA A CA 1
ATOM 1477 C C . ALA A 1 201 ? -51.626 20.705 23.546 1.00 71.31 201 ALA A C 1
ATOM 1479 O O . ALA A 1 201 ? -51.450 21.680 22.815 1.00 71.31 201 ALA A O 1
ATOM 1480 N N . CYS A 1 202 ? -50.601 20.066 24.118 1.00 71.81 202 CYS A N 1
ATOM 1481 C CA . CYS A 1 202 ? -49.208 20.448 23.892 1.00 71.81 202 CYS A CA 1
ATOM 1482 C C . CYS A 1 202 ? -48.678 19.924 22.554 1.00 71.81 202 CYS A C 1
ATOM 1484 O O . CYS A 1 202 ? -47.812 20.552 21.952 1.00 71.81 202 CYS A O 1
ATOM 1486 N N . GLU A 1 203 ? -49.207 18.805 22.068 1.00 72.50 203 GLU A N 1
ATOM 1487 C CA . GLU A 1 203 ? -48.857 18.225 20.780 1.00 72.50 203 GLU A CA 1
ATOM 1488 C C . GLU A 1 203 ? -49.250 19.144 19.607 1.00 72.50 203 GLU A C 1
ATOM 1490 O O . GLU A 1 203 ? -48.522 19.209 18.610 1.00 72.50 203 GLU A O 1
ATOM 1495 N N . ALA A 1 204 ? -50.377 19.855 19.704 1.00 69.75 204 ALA A N 1
ATOM 1496 C CA . ALA A 1 204 ? -50.809 20.805 18.677 1.00 69.75 204 ALA A CA 1
ATOM 1497 C C . ALA A 1 204 ? -49.921 22.064 18.616 1.00 69.75 204 ALA A C 1
ATOM 1499 O O . ALA A 1 204 ? -49.721 22.626 17.541 1.00 69.75 204 ALA A O 1
ATOM 1500 N N . ALA A 1 205 ? -49.369 22.496 19.754 1.00 70.19 205 ALA A N 1
ATOM 1501 C CA . ALA A 1 205 ? -48.523 23.688 19.852 1.00 70.19 205 ALA A CA 1
ATOM 1502 C C . ALA A 1 205 ? -47.022 23.408 19.624 1.00 70.19 205 ALA A C 1
ATOM 1504 O O . ALA A 1 205 ? -46.253 24.330 19.346 1.00 70.19 205 ALA A O 1
ATOM 1505 N N . ALA A 1 206 ? -46.579 22.156 19.755 1.00 71.06 206 ALA A N 1
ATOM 1506 C CA . ALA A 1 206 ? -45.169 21.795 19.665 1.00 71.06 206 ALA A CA 1
ATOM 1507 C C . ALA A 1 206 ? -44.701 21.617 18.209 1.00 71.06 206 ALA A C 1
ATOM 1509 O O . ALA A 1 206 ? -45.076 20.666 17.527 1.00 71.06 206 ALA A O 1
ATOM 1510 N N . ALA A 1 207 ? -43.799 22.492 17.754 1.00 72.00 207 ALA A N 1
ATOM 1511 C CA . ALA A 1 207 ? -43.115 22.354 16.461 1.00 72.00 207 ALA A CA 1
ATOM 1512 C C . ALA A 1 207 ? -41.965 21.323 16.486 1.00 72.00 207 ALA A C 1
ATOM 1514 O O . ALA A 1 207 ? -41.520 20.854 15.438 1.00 72.00 207 ALA A O 1
ATOM 1515 N N . ALA A 1 208 ? -41.473 20.963 17.675 1.00 75.12 208 ALA A N 1
ATOM 1516 C CA . ALA A 1 208 ? -40.395 19.999 17.871 1.00 75.12 208 ALA A CA 1
ATOM 1517 C C . ALA A 1 208 ? -40.556 19.239 19.196 1.00 75.12 208 ALA A C 1
ATOM 1519 O O . ALA A 1 208 ? -41.182 19.727 20.138 1.00 75.12 208 ALA A O 1
ATOM 1520 N N . CYS A 1 209 ? -39.975 18.043 19.276 1.00 73.31 209 CYS A N 1
ATOM 1521 C CA . CYS A 1 209 ? -39.995 17.223 20.481 1.00 73.31 209 CYS A CA 1
ATOM 1522 C C . CYS A 1 209 ? -39.151 17.865 21.601 1.00 73.31 209 CYS A C 1
ATOM 1524 O O . CYS A 1 209 ? -37.961 18.098 21.389 1.00 73.31 209 CYS A O 1
ATOM 1526 N N . PRO A 1 210 ? -39.688 18.078 22.817 1.00 70.69 210 PRO A N 1
ATOM 1527 C CA . PRO A 1 210 ? -38.910 18.633 23.929 1.00 70.69 210 PRO A CA 1
ATOM 1528 C C . PRO A 1 210 ? -37.830 17.676 24.458 1.00 70.69 210 PRO A C 1
ATOM 1530 O O . PRO A 1 210 ? -36.968 18.094 25.222 1.00 70.69 210 PRO A O 1
ATOM 1533 N N . VAL A 1 211 ? -37.868 16.395 24.071 1.00 75.38 211 VAL A N 1
ATOM 1534 C CA . VAL A 1 211 ? -36.909 15.374 24.520 1.00 75.38 211 VAL A CA 1
ATOM 1535 C C . VAL A 1 211 ? -35.741 15.229 23.547 1.00 75.38 211 VAL A C 1
ATOM 1537 O O . VAL A 1 211 ? -34.592 15.181 23.972 1.00 75.38 211 VAL A O 1
ATOM 1540 N N . CYS A 1 212 ? -36.016 15.151 22.243 1.00 76.19 212 CYS A N 1
ATOM 1541 C CA . CYS A 1 212 ? -34.997 14.860 21.228 1.00 76.19 212 CYS A CA 1
ATOM 1542 C C . CYS A 1 212 ? -34.820 15.959 20.175 1.00 76.19 212 CYS A C 1
ATOM 1544 O O . CYS A 1 212 ? -34.109 15.729 19.203 1.00 76.19 212 CYS A O 1
ATOM 1546 N N . THR A 1 213 ? -35.503 17.100 20.332 1.00 71.19 213 THR A N 1
ATOM 1547 C CA . THR A 1 213 ? -35.478 18.280 19.441 1.00 71.19 213 THR A CA 1
ATOM 1548 C C . THR A 1 213 ? -35.819 18.021 17.970 1.00 71.19 213 THR A C 1
ATOM 1550 O O . THR A 1 213 ? -35.749 18.934 17.149 1.00 71.19 213 THR A O 1
ATOM 1553 N N . ALA A 1 214 ? -36.271 16.811 17.630 1.00 75.75 214 ALA A N 1
ATOM 1554 C CA . ALA A 1 214 ? -36.731 16.470 16.293 1.00 75.75 214 ALA A CA 1
ATOM 1555 C C . ALA A 1 214 ? -37.983 17.277 15.925 1.00 75.75 214 ALA A C 1
ATOM 1557 O O . ALA A 1 214 ? -38.932 17.357 16.709 1.00 75.75 214 ALA A O 1
ATOM 1558 N N . THR A 1 215 ? -37.986 17.863 14.727 1.00 74.19 215 THR A N 1
ATOM 1559 C CA . THR A 1 215 ? -39.107 18.650 14.206 1.00 74.19 215 THR A CA 1
ATOM 1560 C C . THR A 1 215 ? -40.305 17.758 13.900 1.00 74.19 215 THR A C 1
ATOM 1562 O O . THR A 1 215 ? -40.170 16.669 13.336 1.00 74.19 215 THR A O 1
ATOM 1565 N N . LYS A 1 216 ? -41.498 18.222 14.268 1.00 70.38 216 LYS A N 1
ATOM 1566 C CA . LYS A 1 216 ? -42.751 17.514 14.012 1.00 70.38 216 LYS A CA 1
ATOM 1567 C C . LYS A 1 216 ? -43.149 17.698 12.545 1.00 70.38 216 LYS A C 1
ATOM 1569 O O . LYS A 1 216 ? -43.437 18.810 12.121 1.00 70.38 216 LYS A O 1
ATOM 1574 N N . ASN A 1 217 ? -43.188 16.600 11.787 1.00 66.56 217 ASN A N 1
ATOM 1575 C CA . ASN A 1 217 ? -43.515 16.632 10.354 1.00 66.56 217 ASN A CA 1
ATOM 1576 C C . ASN A 1 217 ? -44.981 16.244 10.055 1.00 66.56 217 ASN A C 1
ATOM 1578 O O . ASN A 1 217 ? -45.542 16.728 9.079 1.00 66.56 217 ASN A O 1
ATOM 1582 N N . ALA A 1 218 ? -45.607 15.394 10.882 1.00 63.88 218 ALA A N 1
ATOM 1583 C CA . ALA A 1 218 ? -47.029 15.017 10.822 1.00 63.88 218 ALA A CA 1
ATOM 1584 C C . ALA A 1 218 ? -47.456 14.331 12.139 1.00 63.88 218 ALA A C 1
ATOM 1586 O O . ALA A 1 218 ? -46.600 13.808 12.854 1.00 63.88 218 ALA A O 1
ATOM 1587 N N . SER A 1 219 ? -48.756 14.302 12.453 1.00 65.06 219 SER A N 1
ATOM 1588 C CA . SER A 1 219 ? -49.333 13.479 13.533 1.00 65.06 219 SER A CA 1
ATOM 1589 C C . SER A 1 219 ? -50.417 12.550 12.984 1.00 65.06 219 SER A C 1
ATOM 1591 O O . SER A 1 219 ? -51.132 12.904 12.048 1.00 65.06 219 SER A O 1
ATOM 1593 N N . VAL A 1 220 ? -50.521 11.346 13.551 1.00 59.19 220 VAL A N 1
ATOM 1594 C CA . VAL A 1 220 ? -51.525 10.337 13.182 1.00 59.19 220 VAL A CA 1
ATOM 1595 C C . VAL A 1 220 ? -52.255 9.918 14.452 1.00 59.19 220 VAL A C 1
ATOM 1597 O O . VAL A 1 220 ? -51.636 9.365 15.358 1.00 59.19 220 VAL A O 1
ATOM 1600 N N . HIS A 1 221 ? -53.562 10.171 14.515 1.00 57.97 221 HIS A N 1
ATOM 1601 C CA . HIS A 1 221 ? -54.417 9.659 15.583 1.00 57.97 221 HIS A CA 1
ATOM 1602 C C . HIS A 1 221 ? -54.898 8.256 15.210 1.00 57.97 221 HIS A C 1
ATOM 1604 O O . HIS A 1 221 ? -55.566 8.077 14.191 1.00 57.97 221 HIS A O 1
ATOM 1610 N N . VAL A 1 222 ? -54.553 7.259 16.024 1.00 53.12 222 VAL A N 1
ATOM 1611 C CA . VAL A 1 222 ? -55.054 5.890 15.867 1.00 53.12 222 VAL A CA 1
ATOM 1612 C C . VAL A 1 222 ? -56.234 5.709 16.814 1.00 53.12 222 VAL A C 1
ATOM 1614 O O . VAL A 1 222 ? -56.069 5.744 18.030 1.00 53.12 222 VAL A O 1
ATOM 1617 N N . LEU A 1 223 ? -57.430 5.530 16.256 1.00 53.28 223 LEU A N 1
ATOM 1618 C CA . LEU A 1 223 ? -58.612 5.131 17.016 1.00 53.28 223 LEU A CA 1
ATOM 1619 C C . LEU A 1 223 ? -58.527 3.623 17.272 1.00 53.28 223 LEU A C 1
ATOM 1621 O O . LEU A 1 223 ? -58.687 2.826 16.348 1.00 53.28 223 LEU A O 1
ATOM 1625 N N . LEU A 1 224 ? -58.242 3.234 18.512 1.00 46.38 224 LEU A N 1
ATOM 1626 C CA . LEU A 1 224 ? -58.346 1.845 18.955 1.00 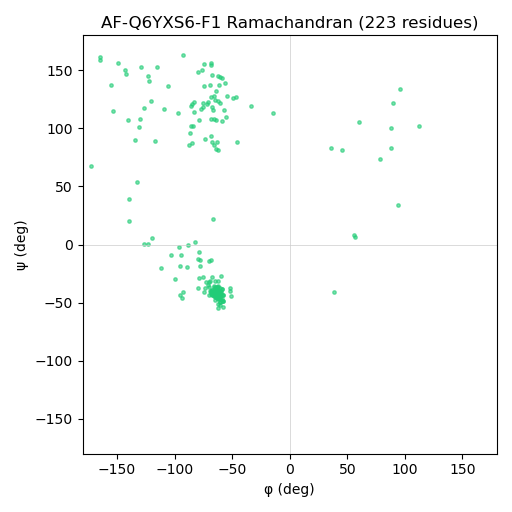46.38 224 LEU A CA 1
ATOM 1627 C C . LEU A 1 224 ? -59.812 1.584 19.329 1.00 46.38 224 LEU A C 1
ATOM 1629 O O . LEU A 1 224 ? -60.377 2.332 20.126 1.00 46.38 224 LEU A O 1
ATOM 1633 N N . SER A 1 225 ? -60.427 0.587 18.687 1.00 50.03 225 SER A N 1
ATOM 1634 C CA . SER A 1 225 ? -61.788 0.105 18.988 1.00 50.03 225 SER A CA 1
ATOM 1635 C C . SER A 1 225 ? -61.757 -0.940 20.094 1.00 50.03 225 SER A C 1
ATOM 1637 O O . SER A 1 225 ? -60.806 -1.754 20.072 1.00 50.03 225 SER A O 1
#

Sequence (225 aa):
MVATTREQGKRRPAGGPPIPTANASLFFTYDEATHLLTPPTSSICVWRVVFDRRRCLVDAVQAERMRAGLEEAQRRHVRALVAAVACATMGRVRAAEAKLDRARCHNSELEEKLRQISAEGQAWMGVAKSHEALLQSPCAVTAVAAATRKGDAKDAQSCCFKTPGGAAAATAADAVSGATSCKACHVTEASVPLLPCLCDACEAAAAACPVCTATKNASVHVLLS

Solvent-accessible surface area (backbone atoms only — not comparable to full-atom values): 14519 Å² total; per-residue (Å²): 142,81,91,79,83,82,85,76,81,82,74,74,84,80,81,71,82,81,77,83,80,75,81,72,73,90,82,76,79,89,81,71,84,76,64,86,81,58,77,71,89,44,71,67,57,47,51,49,54,52,52,52,52,51,50,52,51,52,52,50,53,51,51,50,53,52,49,55,51,50,56,51,52,49,51,50,49,52,53,50,52,53,49,50,52,4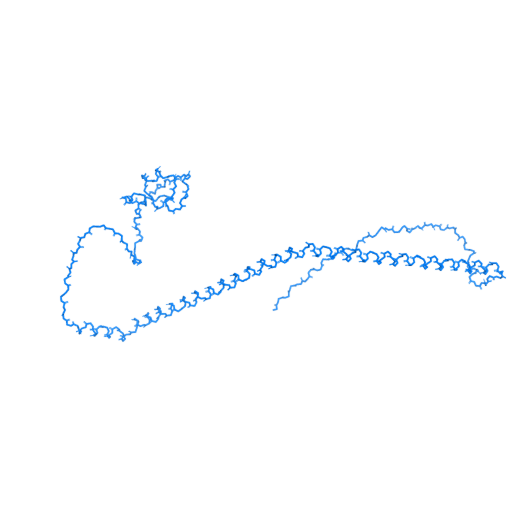8,62,71,42,46,64,58,51,52,54,51,50,55,51,50,50,52,52,48,54,53,48,54,54,50,54,50,51,50,52,49,55,50,51,52,52,52,51,53,52,50,54,53,51,51,53,51,53,48,71,71,35,76,69,52,62,54,52,56,60,54,54,70,74,71,69,84,90,76,93,75,82,85,76,84,76,86,76,86,86,82,83,90,84,89,82,86,88,82,67,91,86,71,76,43,50,9,76,86,75,63,78,48,61,27,42,89,48,104,50,71,45,30,20,73,76,54,53,76,72,44,63,43,41,94,86,76,66,50,68,63,87,80,88,69,88,78,85,83,130

pLDDT: mean 72.14, std 22.63, range [31.03, 98.88]

Mean predicted aligned error: 21.86 Å

Organism: Oryza sativa subsp. japonica (NCBI:txid39947)

Secondary structure (DSSP, 8-state):
----------PPPP-PPPP--------S-S--SSSSSS---SHHHHHHHHHHHHHHHHHHHHHHHHHHHHHHHHHHHHHHHHHHHHHHHHHHHHHHHHHHHHHHHHHHHHHHHHHHHHHHHHHHHHHHHHHHHHHH-HHHHHHHHHHTTS-------------------------TT--PBPTTTSSSBPPSSS-TT--HHHHHH-SB-TTT-PBP---------